Protein AF-A0A4R5F811-F1 (afdb_monomer)

Radius of gyration: 49.13 Å; Cα contacts (8 Å, |Δi|>4): 59; chains: 1; bounding box: 96×59×168 Å

Foldseek 3Di:
DDPPCPDVVNVLVVLVVLLVVLVVVLVVLVVVLVVLVVVLVVLVVVLVVLVVCVVPPVVPVVDDDDDDPVNVVVNVVSNVVSVVSNVVSVVSNVVSVVVNVVSVVVSVVSVLVSLVVVLVVLVVVLVVLVVVLVVLVVPVPPDPPVNVVVNVVSVVSSVVSVVVVVVSVVVNVVVVVVVVVVVVVVVVVVVVVVVVVVVVVVVVVVVVVVVVVVVVVVVVVVVVVVVVVVVVVVVVVVVVVVVVVVVVVVVVVVVVVVVVVVVVVVVVVVVVVD

pLDDT: mean 71.75, std 11.89, range [27.78, 91.44]

Nearest PDB structures (foldseek):
  4wpe-assembly1_A-2  TM=4.032E-01  e=1.626E+00  Saccharomyces cerevisiae S288C

Secondary structure (DSSP, 8-state):
-------HHHHHHHHHHHHHHHHHHHHHHHHHHHHHHHHHHHHHHHHHHHHHHHHH-HHHHTSSS---HHHHHHHHHHHHHHHHHHHHHHHHHHHHHHHHHHHHHHHHHHHHHHHHHHHHHHHHHHHHHHHHHHHHHHH-SS-HHHHHHHHHHHHHHHHHHHHHHHHHHHHHHHHHHHHHHHHHHHHHHHHHHHHHHHHHHHHHHHHHHHHHHHHHHHHHHHHHHHHHHHHHHHHHHHHHHHHHHHHHHHHHHHHHHHHHHHHHHHHHHHHH--

Mean predicted aligned error: 18.97 Å

Organism: NCBI:txid2541724

Solvent-accessible surface area (backbone atoms only — not comparable to full-atom values): 14844 Å² total; per-residue (Å²): 133,84,82,79,79,75,50,70,66,58,57,46,51,54,53,53,49,52,41,54,55,50,50,54,53,46,53,53,51,49,55,51,40,51,55,42,50,53,52,36,52,51,42,52,49,53,49,51,50,51,53,48,48,69,70,66,43,68,73,58,79,76,44,89,85,70,75,52,70,65,60,50,49,50,50,51,51,52,49,48,51,42,49,51,54,39,51,52,38,51,50,51,45,52,50,53,50,54,53,44,53,52,52,50,53,54,40,51,54,53,49,50,51,49,49,50,55,53,48,53,54,52,50,55,52,44,52,52,49,54,49,52,51,53,53,48,67,75,68,58,88,81,56,65,68,64,54,51,51,53,48,50,54,52,51,52,51,48,50,51,51,52,54,51,46,57,53,42,56,52,49,52,51,51,49,50,53,50,49,53,50,51,53,52,51,50,52,51,50,50,52,50,49,56,52,49,53,52,51,50,52,53,51,52,51,52,50,53,51,51,52,52,51,52,52,52,52,53,52,50,53,64,54,48,53,58,53,56,52,48,55,55,48,51,56,50,49,53,53,50,53,54,52,51,54,53,52,53,53,52,52,52,53,51,51,52,52,54,50,53,52,50,49,51,52,51,55,50,56,54,64,76,75,106

Sequence (274 aa):
MKEVYISESVTSIVNAKKIIDSISVINNKIEESKKTAENLIENINQSSNLLQKAKNDNSITRKVFKWSTETLFSFIIESNNATHSSVSSISKLIQNNNDNSKLLAEMIGKLAMLSGLSFEKNSETTAQLEEMAKNFEQNSSGNTEQARQIKRVILAHINKIKEEKNKADRIEFNFGIINDNLKELNKNLNAINIENDKKIALIQESLNAKLNVNNIENNKEIVLIPELLNSKSEEHFVKIQNKQRKLINYLGAFSLVTFLILISFISYYFNVNS

Structure (mmCIF, N/CA/C/O backbone):
data_AF-A0A4R5F811-F1
#
_entry.id   AF-A0A4R5F811-F1
#
loop_
_atom_site.group_PDB
_atom_site.id
_atom_site.type_symbol
_atom_site.label_atom_id
_atom_site.label_alt_id
_atom_site.label_comp_id
_atom_site.label_asym_id
_atom_site.label_entity_id
_atom_site.label_seq_id
_atom_site.pdbx_PDB_ins_code
_atom_site.Cartn_x
_atom_site.Cartn_y
_atom_site.Cartn_z
_atom_site.occupancy
_atom_site.B_iso_or_equiv
_atom_site.auth_seq_id
_atom_site.auth_comp_id
_atom_site.auth_asym_id
_atom_site.auth_atom_id
_atom_site.pdbx_PDB_model_num
ATOM 1 N N . MET A 1 1 ? -29.488 33.232 19.872 1.00 35.69 1 MET A N 1
ATOM 2 C CA . MET A 1 1 ? -29.276 31.987 19.101 1.00 35.69 1 MET A CA 1
ATOM 3 C C . MET A 1 1 ? -29.356 30.832 20.083 1.00 35.69 1 MET A C 1
ATOM 5 O O . MET A 1 1 ? -28.685 30.908 21.100 1.00 35.69 1 MET A O 1
ATOM 9 N N . LYS A 1 2 ? -30.232 29.842 19.862 1.00 30.27 2 LYS A N 1
ATOM 10 C CA . LYS A 1 2 ? -30.274 28.638 20.707 1.00 30.27 2 LYS A CA 1
ATOM 11 C C . LYS A 1 2 ? -29.073 27.771 20.334 1.00 30.27 2 LYS A C 1
ATOM 13 O O . LYS A 1 2 ? -28.973 27.373 19.177 1.00 30.27 2 LYS A O 1
ATOM 18 N N . GLU A 1 3 ? -28.175 27.526 21.283 1.00 27.78 3 GLU A N 1
ATOM 19 C CA . GLU A 1 3 ? -27.133 26.513 21.134 1.00 27.78 3 GLU A CA 1
ATOM 20 C C . GLU A 1 3 ? -27.813 25.167 20.896 1.00 27.78 3 GLU A C 1
ATOM 22 O O . GLU A 1 3 ? -28.587 24.675 21.719 1.00 27.78 3 GLU A O 1
ATOM 27 N N . VAL A 1 4 ? -27.592 24.607 19.710 1.00 32.50 4 VAL A N 1
ATOM 28 C CA . VAL A 1 4 ? -28.039 23.259 19.386 1.00 32.50 4 VAL A CA 1
ATOM 29 C C . VAL A 1 4 ? -27.127 22.319 20.164 1.00 32.50 4 VAL A C 1
ATOM 31 O O . VAL A 1 4 ? -26.002 22.056 19.747 1.00 32.50 4 VAL A O 1
ATOM 34 N N . TYR A 1 5 ? -27.602 21.844 21.315 1.00 34.25 5 TYR A N 1
ATOM 35 C CA . TYR A 1 5 ? -26.980 20.746 22.051 1.00 34.25 5 TYR A CA 1
ATOM 36 C C . TYR A 1 5 ? -27.098 19.486 21.186 1.00 34.25 5 TYR A C 1
ATOM 38 O O . TYR A 1 5 ? -28.122 18.802 21.178 1.00 34.25 5 TYR A O 1
ATOM 46 N N . ILE A 1 6 ? -26.074 19.213 20.378 1.00 37.62 6 ILE A N 1
ATOM 47 C CA . ILE A 1 6 ? -25.962 17.936 19.676 1.00 37.62 6 ILE A CA 1
ATOM 48 C C . ILE A 1 6 ? -25.610 16.915 20.753 1.00 37.62 6 ILE A C 1
ATOM 50 O O . ILE A 1 6 ? -24.501 16.936 21.281 1.00 37.62 6 ILE A O 1
ATOM 54 N N . SER A 1 7 ? -26.565 16.060 21.126 1.00 43.28 7 SER A N 1
ATOM 55 C CA . SER A 1 7 ? -26.317 15.040 22.142 1.00 43.28 7 SER A CA 1
ATOM 56 C C . SER A 1 7 ? -25.148 14.149 21.713 1.00 43.28 7 SER A C 1
ATOM 58 O O . SER A 1 7 ? -25.049 13.742 20.554 1.00 43.28 7 SER A O 1
ATOM 60 N N . GLU A 1 8 ? -24.274 13.796 22.652 1.00 51.56 8 GLU A N 1
ATOM 61 C CA . GLU A 1 8 ? -23.101 12.937 22.416 1.00 51.56 8 GLU A CA 1
ATOM 62 C C . GLU A 1 8 ? -23.456 11.590 21.764 1.00 51.56 8 GLU A C 1
ATOM 64 O O . GLU A 1 8 ? -22.646 10.999 21.044 1.00 51.56 8 GLU A O 1
ATOM 69 N N . SER A 1 9 ? -24.702 11.130 21.940 1.00 52.59 9 SER A N 1
ATOM 70 C CA . SER A 1 9 ? -25.245 9.958 21.249 1.00 52.59 9 SER A CA 1
ATOM 71 C C . SER A 1 9 ? -25.353 10.157 19.733 1.00 52.59 9 SER A C 1
ATOM 73 O O . SER A 1 9 ? -25.015 9.245 18.984 1.00 52.59 9 SER A O 1
ATOM 75 N N . VAL A 1 10 ? -25.761 11.338 19.257 1.00 57.78 10 VAL A N 1
ATOM 76 C CA . VAL A 1 10 ? -25.871 11.650 17.822 1.00 57.78 10 VAL A CA 1
ATOM 77 C C . VAL A 1 10 ? -24.481 11.722 17.194 1.00 57.78 10 VAL A C 1
ATOM 79 O O . VAL A 1 10 ? -24.260 11.138 16.134 1.00 57.78 10 VAL A O 1
ATOM 82 N N . THR A 1 11 ? -23.515 12.342 17.875 1.00 60.25 11 THR A N 1
ATOM 83 C CA . THR A 1 11 ? -22.112 12.386 17.429 1.00 60.25 11 THR A CA 1
ATOM 84 C C . THR A 1 11 ? -21.505 10.981 17.349 1.00 60.25 11 THR A C 1
ATOM 86 O O . THR A 1 11 ? -20.853 10.638 16.359 1.00 60.25 11 THR A O 1
ATOM 89 N N . SER A 1 12 ? -21.787 10.129 18.339 1.00 59.25 12 SER A N 1
ATOM 90 C CA . SER A 1 12 ? -21.347 8.729 18.359 1.00 59.25 12 SER A CA 1
ATOM 91 C C . SER A 1 12 ? -21.960 7.903 17.219 1.00 59.25 12 SER A C 1
ATOM 93 O O . SER A 1 12 ? -21.248 7.195 16.508 1.00 59.25 12 SER A O 1
ATOM 95 N N . ILE A 1 13 ? -23.264 8.049 16.964 1.00 66.44 13 ILE A N 1
ATOM 96 C CA . ILE A 1 13 ? -23.958 7.367 15.858 1.00 66.44 13 ILE A CA 1
ATOM 97 C C . ILE A 1 13 ? -23.391 7.799 14.497 1.00 66.44 13 ILE A C 1
ATOM 99 O O . ILE A 1 13 ? -23.149 6.958 13.628 1.00 66.44 13 ILE A O 1
ATOM 103 N N . VAL A 1 14 ? -23.124 9.096 14.308 1.00 68.75 14 VAL A N 1
ATOM 104 C CA . VAL A 1 14 ? -22.520 9.623 13.073 1.00 68.75 14 VAL A CA 1
ATOM 105 C C . VAL A 1 14 ? -21.111 9.062 12.860 1.00 68.75 14 VAL A C 1
ATOM 107 O O . VAL A 1 14 ? -20.760 8.693 11.737 1.00 68.75 14 VAL A O 1
ATOM 110 N N . ASN A 1 15 ? -20.305 8.954 13.917 1.00 69.31 15 ASN A N 1
ATOM 111 C CA . ASN A 1 15 ? -18.961 8.381 13.832 1.00 69.31 15 ASN A CA 1
ATOM 112 C C . ASN A 1 15 ? -18.984 6.873 13.538 1.00 69.31 15 ASN A C 1
ATOM 114 O O . ASN A 1 15 ? -18.207 6.418 12.698 1.00 69.31 15 ASN A O 1
ATOM 118 N N . ALA A 1 16 ? -19.906 6.119 14.141 1.00 67.00 16 ALA A N 1
ATOM 119 C CA . ALA A 1 16 ? -20.099 4.698 13.849 1.00 67.00 16 ALA A CA 1
ATOM 120 C C . ALA A 1 16 ? -20.529 4.466 12.390 1.00 67.00 16 ALA A C 1
ATOM 122 O O . ALA A 1 16 ? -19.962 3.613 11.707 1.00 67.00 16 ALA A O 1
ATOM 123 N N . LYS A 1 17 ? -21.458 5.281 11.869 1.00 74.00 17 LYS A N 1
ATOM 124 C CA . LYS A 1 17 ? -21.857 5.228 10.455 1.00 74.00 17 LYS A CA 1
ATOM 125 C C . LYS A 1 17 ? -20.672 5.476 9.519 1.00 74.00 17 LYS A C 1
ATOM 127 O O . LYS A 1 17 ? -20.463 4.704 8.592 1.00 74.00 17 LYS A O 1
ATOM 132 N N . LYS A 1 18 ? -19.843 6.486 9.805 1.00 74.88 18 LYS A N 1
ATOM 133 C CA . LYS A 1 18 ? -18.629 6.764 9.016 1.00 74.88 18 LYS A CA 1
ATOM 134 C C . LYS A 1 18 ? -17.656 5.581 8.995 1.00 74.88 18 LYS A C 1
ATOM 136 O O . LYS A 1 18 ? -17.008 5.371 7.979 1.00 74.88 18 LYS A O 1
ATOM 141 N N . ILE A 1 19 ? -17.530 4.832 10.093 1.00 71.94 19 ILE A N 1
ATOM 142 C CA . ILE A 1 19 ? -16.701 3.616 10.136 1.00 71.94 19 ILE A CA 1
ATOM 143 C C . ILE A 1 19 ? -17.286 2.543 9.212 1.00 71.94 19 ILE A C 1
ATOM 145 O O . ILE A 1 19 ? -16.549 1.959 8.423 1.00 71.94 19 ILE A O 1
ATOM 149 N N . ILE A 1 20 ? -18.601 2.313 9.267 1.00 75.69 20 ILE A N 1
ATOM 150 C CA . ILE A 1 20 ? -19.293 1.345 8.399 1.00 75.69 20 ILE A CA 1
ATOM 151 C C . ILE A 1 20 ? -19.121 1.716 6.919 1.00 75.69 20 ILE A C 1
ATOM 153 O O . ILE A 1 20 ? -18.791 0.857 6.100 1.00 75.69 20 ILE A O 1
ATOM 157 N N . ASP A 1 21 ? -19.274 2.996 6.582 1.00 79.94 21 ASP A N 1
ATOM 158 C CA . ASP A 1 21 ? -19.080 3.488 5.218 1.00 79.94 21 ASP A CA 1
ATOM 159 C C . ASP A 1 21 ? -17.630 3.253 4.747 1.00 79.94 21 ASP A C 1
ATOM 161 O O . ASP A 1 21 ? -17.405 2.772 3.634 1.00 79.94 21 ASP A O 1
ATOM 165 N N . SER A 1 22 ? -16.634 3.504 5.607 1.00 77.50 22 SER A N 1
ATOM 166 C CA . SER A 1 22 ? -15.223 3.212 5.313 1.00 77.50 22 SER A CA 1
ATOM 167 C C . SER A 1 22 ? -14.946 1.714 5.107 1.00 77.50 22 SER A C 1
ATOM 169 O O . SER A 1 22 ? -14.170 1.373 4.215 1.00 77.50 22 SER A O 1
ATOM 171 N N . ILE A 1 23 ? -15.605 0.814 5.853 1.00 77.00 23 ILE A N 1
ATOM 172 C CA . ILE A 1 23 ? -15.508 -0.645 5.634 1.00 77.00 23 ILE A CA 1
ATOM 173 C C . ILE A 1 23 ? -16.003 -1.014 4.232 1.00 77.00 23 ILE A C 1
ATOM 175 O O . ILE A 1 23 ? -15.351 -1.786 3.530 1.00 77.00 23 ILE A O 1
ATOM 179 N N . SER A 1 24 ? -17.128 -0.438 3.802 1.00 83.56 24 SER A N 1
ATOM 180 C CA . SER A 1 24 ? -17.682 -0.676 2.463 1.00 83.56 24 SER A CA 1
ATOM 181 C C . SER A 1 24 ? -16.700 -0.266 1.356 1.00 83.56 24 SER A C 1
ATOM 183 O O . SER A 1 24 ? -16.458 -1.024 0.416 1.00 83.56 24 SER A O 1
ATOM 185 N N . VAL A 1 25 ? -16.050 0.896 1.507 1.00 87.88 25 VAL A N 1
ATOM 186 C CA . VAL A 1 25 ? -15.015 1.368 0.570 1.00 87.88 25 VAL A CA 1
ATOM 187 C C . VAL A 1 25 ? -13.825 0.406 0.510 1.00 87.88 25 VAL A C 1
ATOM 189 O O . VAL A 1 25 ? -13.374 0.071 -0.587 1.00 87.88 25 VAL A O 1
ATOM 192 N N . ILE A 1 26 ? -13.329 -0.063 1.661 1.00 79.62 26 ILE A N 1
ATOM 193 C CA . ILE A 1 26 ? -12.212 -1.019 1.723 1.00 79.62 26 ILE A CA 1
ATOM 194 C C . ILE A 1 26 ? -12.580 -2.329 1.019 1.00 79.62 26 ILE A C 1
ATOM 196 O O . ILE A 1 26 ? -11.799 -2.820 0.206 1.00 79.62 26 ILE A O 1
ATOM 200 N N . ASN A 1 27 ? -13.775 -2.869 1.271 1.00 79.38 27 ASN A N 1
ATOM 201 C CA . ASN A 1 27 ? -14.230 -4.111 0.644 1.00 79.38 27 ASN A CA 1
ATOM 202 C C . ASN A 1 27 ? -14.289 -3.993 -0.884 1.00 79.38 27 ASN A C 1
ATOM 204 O O . ASN A 1 27 ? -13.783 -4.865 -1.589 1.00 79.38 27 ASN A O 1
ATOM 208 N N . ASN A 1 28 ? -14.819 -2.883 -1.402 1.00 87.12 28 ASN A N 1
ATOM 209 C CA . ASN A 1 28 ? -14.840 -2.635 -2.844 1.00 87.12 28 ASN A CA 1
ATOM 210 C C . ASN A 1 28 ? -13.420 -2.576 -3.433 1.00 87.12 28 ASN A C 1
ATOM 212 O O . ASN A 1 28 ? -13.155 -3.179 -4.474 1.00 87.12 28 ASN A O 1
ATOM 216 N N . LYS A 1 29 ? -12.480 -1.912 -2.746 1.00 83.00 29 LYS A N 1
ATOM 217 C CA . LYS A 1 29 ? -11.069 -1.856 -3.167 1.00 83.00 29 LYS A CA 1
ATOM 218 C C . LYS A 1 29 ? -10.378 -3.220 -3.118 1.00 83.00 29 LYS A C 1
ATOM 220 O O . LYS A 1 29 ? -9.509 -3.483 -3.950 1.00 83.00 29 LYS A O 1
ATOM 225 N N . ILE A 1 30 ? -10.734 -4.088 -2.170 1.00 80.56 30 ILE A N 1
ATOM 226 C CA . ILE A 1 30 ? -10.220 -5.464 -2.101 1.00 80.56 30 ILE A CA 1
ATOM 227 C C . ILE A 1 30 ? -10.681 -6.255 -3.328 1.00 80.56 30 ILE A C 1
ATOM 229 O O . ILE A 1 30 ? -9.851 -6.885 -3.980 1.00 80.56 30 ILE A O 1
ATOM 233 N N . GLU A 1 31 ? -11.958 -6.161 -3.698 1.00 85.62 31 GLU A N 1
ATOM 234 C CA . GLU A 1 31 ? -12.486 -6.834 -4.891 1.00 85.62 31 GLU A CA 1
ATOM 235 C C . GLU A 1 31 ? -11.844 -6.318 -6.189 1.00 85.62 31 GLU A C 1
ATOM 237 O O . GLU A 1 31 ? -11.453 -7.106 -7.054 1.00 85.62 31 GLU A O 1
ATOM 242 N N . GLU A 1 32 ? -11.645 -5.004 -6.329 1.00 87.50 32 GLU A N 1
ATOM 243 C CA . GLU A 1 32 ? -10.883 -4.451 -7.459 1.00 87.50 32 GLU A CA 1
ATOM 244 C C . GLU A 1 32 ? -9.424 -4.924 -7.479 1.00 87.50 32 GLU A C 1
ATOM 246 O O . GLU A 1 32 ? -8.872 -5.222 -8.544 1.00 87.50 32 GLU A O 1
ATOM 251 N N . SER A 1 33 ? -8.786 -5.001 -6.311 1.00 83.62 33 SER A N 1
ATOM 252 C CA . SER A 1 33 ? -7.403 -5.472 -6.191 1.00 83.62 33 SER A CA 1
ATOM 253 C C . SER A 1 33 ? -7.296 -6.947 -6.559 1.00 83.62 33 SER A C 1
ATOM 255 O O . SER A 1 33 ? -6.363 -7.330 -7.257 1.00 83.62 33 SER A O 1
ATOM 257 N N . LYS A 1 34 ? -8.283 -7.767 -6.190 1.00 87.12 34 LYS A N 1
ATOM 258 C CA . LYS A 1 34 ? -8.355 -9.173 -6.590 1.00 87.12 34 LYS A CA 1
ATOM 259 C C . LYS A 1 34 ? -8.403 -9.321 -8.112 1.00 87.12 34 LYS A C 1
ATOM 261 O O . LYS A 1 34 ? -7.557 -10.010 -8.671 1.00 87.12 34 LYS A O 1
ATOM 266 N N . LYS A 1 35 ? -9.297 -8.587 -8.785 1.00 90.00 35 LYS A N 1
ATOM 267 C CA . LYS A 1 35 ? -9.365 -8.562 -10.261 1.00 90.00 35 LYS A CA 1
ATOM 268 C C . LYS A 1 35 ? -8.051 -8.100 -10.891 1.00 90.00 35 LYS A C 1
ATOM 270 O O . LYS A 1 35 ? -7.585 -8.664 -11.873 1.00 90.00 35 LYS A O 1
ATOM 275 N N . THR A 1 36 ? -7.428 -7.074 -10.313 1.00 84.06 36 THR A N 1
ATOM 276 C CA . THR A 1 36 ? -6.136 -6.560 -10.794 1.00 84.06 36 THR A CA 1
ATOM 277 C C . THR A 1 36 ? -5.025 -7.604 -10.642 1.00 84.06 36 THR A C 1
ATOM 279 O O . THR A 1 36 ? -4.194 -7.748 -11.535 1.00 84.06 36 THR A O 1
ATOM 282 N N . ALA A 1 37 ? -5.017 -8.360 -9.543 1.00 81.31 37 ALA A N 1
ATOM 283 C CA . ALA A 1 37 ? -4.064 -9.440 -9.311 1.00 81.31 37 ALA A CA 1
ATOM 284 C C . ALA A 1 37 ? -4.287 -10.631 -10.259 1.00 81.31 37 ALA A C 1
ATOM 286 O O . ALA A 1 37 ? -3.316 -11.178 -10.777 1.00 81.31 37 ALA A O 1
ATOM 287 N N . GLU A 1 38 ? -5.540 -11.000 -10.533 1.00 85.31 38 GLU A N 1
ATOM 288 C CA . GLU A 1 38 ? -5.887 -12.026 -11.527 1.00 85.31 38 GLU A CA 1
ATOM 289 C C . GLU A 1 38 ? -5.359 -11.641 -12.920 1.00 85.31 38 GLU A C 1
ATOM 291 O O . GLU A 1 38 ? -4.633 -12.421 -13.539 1.00 85.31 38 GLU A O 1
ATOM 296 N N . ASN A 1 39 ? -5.601 -10.399 -13.353 1.00 82.44 39 ASN A N 1
ATOM 297 C CA . ASN A 1 39 ? -5.080 -9.876 -14.621 1.00 82.44 39 ASN A CA 1
ATOM 298 C C . ASN A 1 39 ? -3.542 -9.846 -14.657 1.00 82.44 39 ASN A C 1
ATOM 300 O O . ASN A 1 39 ? -2.930 -10.133 -15.685 1.00 82.44 39 ASN A O 1
ATOM 304 N N . LEU A 1 40 ? -2.890 -9.500 -13.541 1.00 82.19 40 LEU A N 1
ATOM 305 C CA . LEU A 1 40 ? -1.430 -9.527 -13.431 1.00 82.19 40 LEU A CA 1
ATOM 306 C C . LEU A 1 40 ? -0.885 -10.948 -13.630 1.00 82.19 40 LEU A C 1
ATOM 308 O O . LEU A 1 40 ? 0.068 -11.135 -14.383 1.00 82.19 40 LEU A O 1
ATOM 312 N N . ILE A 1 41 ? -1.492 -11.943 -12.979 1.00 82.88 41 ILE A N 1
ATOM 313 C CA . ILE A 1 41 ? -1.101 -13.351 -13.119 1.00 82.88 41 ILE A CA 1
ATOM 314 C C . ILE A 1 41 ? -1.290 -13.815 -14.565 1.00 82.88 41 ILE A C 1
ATOM 316 O O . ILE A 1 41 ? -0.409 -14.477 -15.110 1.00 82.88 41 ILE A O 1
ATOM 320 N N . GLU A 1 42 ? -2.399 -13.443 -15.206 1.00 83.06 42 GLU A N 1
ATOM 321 C CA . GLU A 1 42 ? -2.638 -13.760 -16.614 1.00 83.06 42 GLU A CA 1
ATOM 322 C C . GLU A 1 42 ? -1.555 -13.162 -17.522 1.00 83.06 42 GLU A C 1
ATOM 324 O O . GLU A 1 42 ? -0.952 -13.889 -18.312 1.00 83.06 42 GLU A O 1
ATOM 329 N N . ASN A 1 43 ? -1.228 -11.878 -17.351 1.00 76.38 43 ASN A N 1
ATOM 330 C CA . ASN A 1 43 ? -0.184 -11.200 -18.126 1.00 76.38 43 ASN A CA 1
ATOM 331 C C . ASN A 1 43 ? 1.205 -11.832 -17.919 1.00 76.38 43 ASN A C 1
ATOM 333 O O . ASN A 1 43 ? 1.956 -12.025 -18.879 1.00 76.38 43 ASN A O 1
AT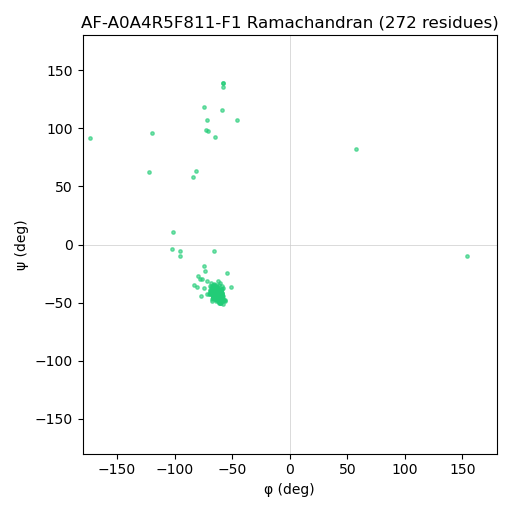OM 337 N N . ILE A 1 44 ? 1.545 -12.199 -16.678 1.00 77.94 44 ILE A N 1
ATOM 338 C CA . ILE A 1 44 ? 2.795 -12.907 -16.360 1.00 77.94 44 ILE A CA 1
ATOM 339 C C . ILE A 1 44 ? 2.817 -14.278 -17.043 1.00 77.94 44 ILE A C 1
ATOM 341 O O . ILE A 1 44 ? 3.825 -14.649 -17.648 1.00 77.94 44 ILE A O 1
ATOM 345 N N . ASN A 1 45 ? 1.711 -15.021 -16.993 1.00 78.75 45 ASN A N 1
ATOM 346 C CA . ASN A 1 45 ? 1.602 -16.333 -17.624 1.00 78.75 45 ASN A CA 1
ATOM 347 C C . ASN A 1 45 ? 1.699 -16.244 -19.149 1.00 78.75 45 ASN A C 1
ATOM 349 O O . ASN A 1 45 ? 2.386 -17.059 -19.760 1.00 78.75 45 ASN A O 1
ATOM 353 N N . GLN A 1 46 ? 1.067 -15.247 -19.772 1.00 77.25 46 GLN A N 1
ATOM 354 C CA . GLN A 1 46 ? 1.194 -14.996 -21.208 1.00 77.25 46 GLN A CA 1
ATOM 355 C C . GLN A 1 46 ? 2.655 -14.720 -21.590 1.00 77.25 46 GLN A C 1
ATOM 357 O O . GLN A 1 46 ? 3.183 -15.380 -22.485 1.00 77.25 46 GLN A O 1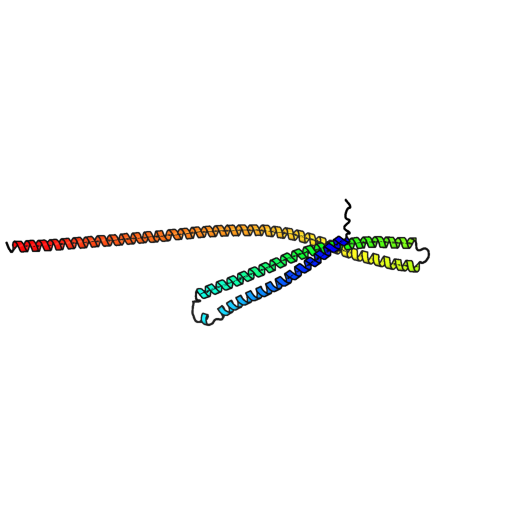
ATOM 362 N N . SER A 1 47 ? 3.339 -13.836 -20.858 1.00 71.44 47 SER A N 1
ATOM 363 C CA . SER A 1 47 ? 4.760 -13.536 -21.080 1.00 71.44 47 SER A CA 1
ATOM 364 C C . SER A 1 47 ? 5.657 -14.772 -20.889 1.00 71.44 47 SER A C 1
ATOM 366 O O . SER A 1 47 ? 6.497 -15.087 -21.734 1.00 71.44 47 SER A O 1
ATOM 368 N N . SER A 1 48 ? 5.418 -15.553 -19.831 1.00 75.94 48 SER A N 1
ATOM 369 C CA . SER A 1 48 ? 6.116 -16.817 -19.561 1.00 75.94 48 SER A CA 1
ATOM 370 C C . SER A 1 48 ? 5.906 -17.851 -20.675 1.00 75.94 48 SER A C 1
ATOM 372 O O . SER A 1 48 ? 6.856 -18.498 -21.121 1.00 75.94 48 SER A O 1
ATOM 374 N N . ASN A 1 49 ? 4.680 -17.968 -21.191 1.00 77.56 49 ASN A N 1
ATOM 375 C CA . ASN A 1 49 ? 4.351 -18.867 -22.294 1.00 77.56 49 ASN A CA 1
ATOM 376 C C . ASN A 1 49 ? 5.025 -18.438 -23.604 1.00 77.56 49 ASN A C 1
ATOM 378 O O . ASN A 1 49 ? 5.496 -19.298 -24.350 1.00 77.56 49 ASN A O 1
ATOM 382 N N . LEU A 1 50 ? 5.106 -17.133 -23.886 1.00 69.94 50 LEU A N 1
ATOM 383 C CA . LEU A 1 50 ? 5.852 -16.607 -25.035 1.00 69.94 50 LEU A CA 1
ATOM 384 C C . LEU A 1 50 ? 7.349 -16.931 -24.917 1.00 69.94 50 LEU A C 1
ATOM 386 O O . LEU A 1 50 ? 7.941 -17.437 -25.870 1.00 69.94 50 LEU A O 1
ATOM 390 N N . LEU A 1 51 ? 7.941 -16.741 -23.733 1.00 67.62 51 LEU A N 1
ATOM 391 C CA . LEU A 1 51 ? 9.330 -17.120 -23.443 1.00 67.62 51 LEU A CA 1
ATOM 392 C C . LEU A 1 51 ? 9.571 -18.629 -23.598 1.00 67.62 51 LEU A C 1
ATOM 394 O O . LEU A 1 51 ? 10.576 -19.041 -24.179 1.00 67.62 51 LEU A O 1
ATOM 398 N N . GLN A 1 52 ? 8.654 -19.471 -23.114 1.00 72.12 52 G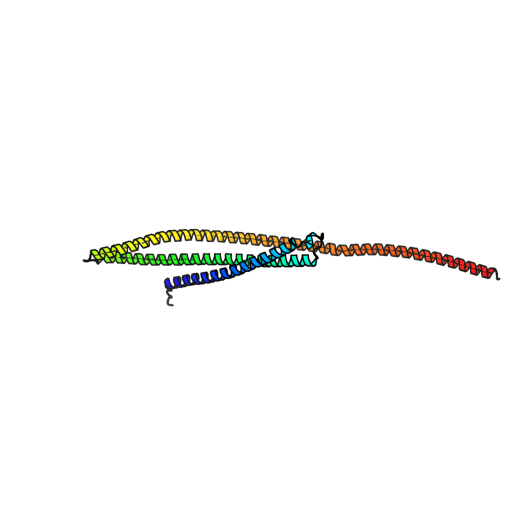LN A N 1
ATOM 399 C CA . GLN A 1 52 ? 8.757 -20.923 -23.279 1.00 72.12 52 GLN A CA 1
ATOM 400 C C . GLN A 1 52 ? 8.635 -21.351 -24.740 1.00 72.12 52 GLN A C 1
ATOM 402 O O . GLN A 1 52 ? 9.405 -22.204 -25.176 1.00 72.12 52 GLN A O 1
ATOM 407 N N . LYS A 1 53 ? 7.709 -20.763 -25.508 1.00 70.88 53 LYS A N 1
ATOM 408 C CA . LYS A 1 53 ? 7.585 -21.028 -26.948 1.00 70.88 53 LYS A CA 1
ATOM 409 C C . LYS A 1 53 ? 8.869 -20.653 -27.683 1.00 70.88 53 LYS A C 1
ATOM 411 O O . LYS A 1 53 ? 9.401 -21.483 -28.409 1.00 70.88 53 LYS A O 1
ATOM 416 N N . ALA A 1 54 ? 9.414 -19.467 -27.415 1.00 64.31 54 ALA A N 1
ATOM 417 C CA . ALA A 1 54 ? 10.695 -19.023 -27.960 1.00 64.31 54 ALA A CA 1
ATOM 418 C C . ALA A 1 54 ? 11.864 -19.961 -27.603 1.00 64.31 54 ALA A C 1
ATOM 420 O O . ALA A 1 54 ? 12.748 -20.194 -28.423 1.00 64.31 54 ALA A O 1
ATOM 421 N N . LYS A 1 55 ? 11.871 -20.513 -26.384 1.00 63.34 55 LYS A N 1
ATOM 422 C CA . LYS A 1 55 ? 12.904 -21.445 -25.910 1.00 63.34 55 LYS A CA 1
ATOM 423 C C . LYS A 1 55 ? 12.778 -22.850 -26.513 1.00 63.34 55 LYS A C 1
ATOM 425 O O . LYS A 1 55 ? 13.796 -23.490 -26.762 1.00 63.34 55 LYS A O 1
ATOM 430 N N . ASN A 1 56 ? 11.552 -23.339 -26.702 1.00 64.62 56 ASN A N 1
ATOM 431 C CA . ASN A 1 56 ? 11.259 -24.729 -27.076 1.00 64.62 56 ASN A CA 1
ATOM 432 C C . ASN A 1 56 ? 11.066 -24.940 -28.585 1.00 64.62 56 ASN A C 1
ATOM 434 O O . ASN A 1 56 ? 10.894 -26.079 -29.026 1.00 64.62 56 ASN A O 1
ATOM 438 N N . ASP A 1 57 ? 11.072 -23.875 -29.385 1.00 63.31 57 ASP A N 1
ATOM 439 C CA . ASP A 1 57 ? 10.965 -23.990 -30.833 1.00 63.31 57 ASP A CA 1
ATOM 440 C C . ASP A 1 57 ? 12.256 -24.587 -31.432 1.00 63.31 57 ASP A C 1
ATOM 442 O O . ASP A 1 57 ? 13.262 -23.919 -31.674 1.00 63.31 57 ASP A O 1
ATOM 446 N N . ASN A 1 58 ? 12.222 -25.900 -31.679 1.00 53.41 58 ASN A N 1
ATOM 447 C CA . ASN A 1 58 ? 13.318 -26.680 -32.263 1.00 53.41 58 ASN A CA 1
ATOM 448 C C . ASN A 1 58 ? 13.648 -26.309 -33.725 1.00 53.41 58 ASN A C 1
ATOM 450 O O . ASN A 1 58 ? 14.621 -26.825 -34.285 1.00 53.41 58 ASN A O 1
ATOM 454 N N . SER A 1 59 ? 12.876 -25.423 -34.364 1.00 54.16 59 SER A N 1
ATOM 455 C CA . SER A 1 59 ? 13.260 -24.829 -35.650 1.00 54.16 59 SER A CA 1
ATOM 456 C C . SER A 1 59 ? 14.387 -23.791 -35.501 1.00 54.16 59 SER A C 1
ATOM 458 O O . SER A 1 59 ? 15.162 -23.582 -36.438 1.00 54.16 59 SER A O 1
ATOM 460 N N . ILE A 1 60 ? 14.537 -23.217 -34.300 1.00 50.75 60 ILE A N 1
ATOM 461 C CA . ILE A 1 60 ? 15.522 -22.186 -33.943 1.00 50.75 60 ILE A CA 1
ATOM 462 C C . ILE A 1 60 ? 16.879 -22.815 -33.597 1.00 50.75 60 ILE A C 1
ATOM 464 O O . ILE A 1 60 ? 17.924 -22.275 -33.951 1.00 50.75 60 ILE A O 1
ATOM 468 N N . THR A 1 61 ? 16.893 -23.999 -32.980 1.00 47.75 61 THR A N 1
ATOM 469 C CA . THR A 1 61 ? 18.134 -24.712 -32.620 1.00 47.75 61 THR A CA 1
ATOM 470 C C . THR A 1 61 ? 18.841 -25.362 -33.815 1.00 47.75 61 THR A C 1
ATOM 472 O O . THR A 1 61 ? 20.038 -25.630 -33.733 1.00 47.75 61 THR A O 1
ATOM 475 N N . ARG A 1 62 ? 18.156 -25.576 -34.952 1.00 47.81 62 ARG A N 1
ATOM 476 C CA . ARG A 1 62 ? 18.758 -26.144 -36.181 1.00 47.81 62 ARG A CA 1
ATOM 477 C C . ARG A 1 62 ? 19.226 -25.114 -37.214 1.00 47.81 62 ARG A C 1
ATOM 479 O O . ARG A 1 62 ? 19.921 -25.490 -38.154 1.00 47.81 62 ARG A O 1
ATOM 486 N N . LYS A 1 63 ? 18.897 -23.828 -37.055 1.00 47.94 63 LYS A N 1
ATOM 487 C CA . LYS A 1 63 ? 19.401 -22.738 -37.905 1.00 47.94 63 LYS A CA 1
ATOM 488 C C . LYS A 1 63 ? 20.175 -21.747 -37.049 1.00 47.94 63 LYS A C 1
ATOM 490 O O . LYS A 1 63 ? 19.612 -20.850 -36.436 1.00 47.94 63 LYS A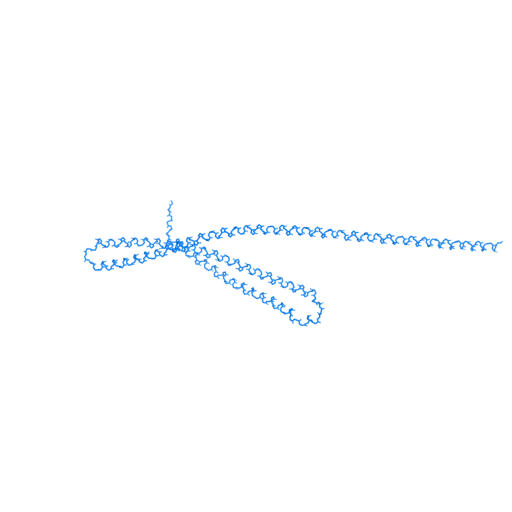 O 1
ATOM 495 N N . VAL A 1 64 ? 21.489 -21.934 -37.037 1.00 48.31 64 VAL A N 1
ATOM 496 C CA . VAL A 1 64 ? 22.483 -21.014 -36.477 1.00 48.31 64 VAL A CA 1
ATOM 497 C C . VAL A 1 64 ? 22.155 -19.577 -36.930 1.00 48.31 64 VAL A C 1
ATOM 499 O O . VAL A 1 64 ? 22.328 -19.238 -38.095 1.00 48.31 64 VAL A O 1
ATOM 502 N N . PHE A 1 65 ? 21.646 -18.755 -36.006 1.00 50.50 65 PHE A N 1
ATOM 503 C CA . PHE A 1 65 ? 21.503 -17.293 -36.099 1.00 50.50 65 PHE A CA 1
ATOM 504 C C . PHE A 1 65 ? 20.683 -16.707 -37.261 1.00 50.50 65 PHE A C 1
ATOM 506 O O . PHE A 1 65 ? 21.253 -16.155 -38.199 1.00 50.50 65 PHE A O 1
ATOM 513 N N . LYS A 1 66 ? 19.351 -16.668 -37.133 1.00 55.59 66 LYS A N 1
ATOM 514 C CA . LYS A 1 66 ? 18.536 -15.509 -37.563 1.00 55.59 66 LYS A CA 1
ATOM 515 C C . LYS A 1 66 ? 17.084 -15.712 -37.143 1.00 55.59 66 LYS A C 1
ATOM 517 O O . LYS A 1 66 ? 16.280 -16.262 -37.890 1.00 55.59 66 LYS A O 1
ATOM 522 N N . TRP A 1 67 ? 16.733 -15.224 -35.956 1.00 59.06 67 TRP A N 1
ATOM 523 C CA . TRP A 1 67 ? 15.376 -14.702 -35.809 1.00 59.06 67 TRP A CA 1
ATOM 524 C C . TRP A 1 67 ? 15.239 -13.602 -36.858 1.00 59.06 67 TRP A C 1
ATOM 526 O O . TRP A 1 67 ? 16.177 -12.817 -37.041 1.00 59.06 67 TRP A O 1
ATOM 536 N N . SER A 1 68 ? 14.126 -13.567 -37.589 1.00 64.38 68 SER A N 1
ATOM 537 C CA . SER A 1 68 ? 13.887 -12.409 -38.441 1.00 64.38 68 SER A CA 1
ATOM 538 C C . SER A 1 68 ? 13.879 -11.173 -37.536 1.00 64.38 68 SER A C 1
ATOM 540 O O . SER A 1 68 ? 13.375 -11.230 -36.410 1.00 64.38 68 SER A O 1
ATOM 542 N N . THR A 1 69 ? 14.489 -10.079 -37.986 1.00 62.38 69 THR A N 1
ATOM 543 C CA . THR A 1 69 ? 14.539 -8.824 -37.225 1.00 62.38 69 THR A CA 1
ATOM 544 C C . THR A 1 69 ? 13.137 -8.422 -36.757 1.00 62.38 69 THR A C 1
ATOM 546 O O . THR A 1 69 ? 12.967 -8.000 -35.621 1.00 62.38 69 THR A O 1
ATOM 549 N N . GLU A 1 70 ? 12.126 -8.676 -37.586 1.00 66.69 70 GLU A N 1
ATOM 550 C CA . GLU A 1 70 ? 10.709 -8.448 -37.308 1.00 66.69 70 GLU A CA 1
ATOM 551 C C . GLU A 1 70 ? 10.161 -9.320 -36.166 1.00 66.69 70 GLU A C 1
ATOM 553 O O . GLU A 1 70 ? 9.522 -8.794 -35.261 1.00 66.69 70 GLU A O 1
ATOM 558 N N . THR A 1 71 ? 10.490 -10.617 -36.126 1.00 65.75 71 THR A N 1
ATOM 559 C CA . THR A 1 71 ? 10.117 -11.524 -35.019 1.00 65.75 71 THR A CA 1
ATOM 560 C C . THR A 1 71 ? 10.790 -11.131 -33.701 1.00 65.75 71 THR A C 1
ATOM 562 O O . THR A 1 71 ? 10.203 -11.255 -32.628 1.00 65.75 71 THR A O 1
ATOM 565 N N . LEU A 1 72 ? 12.038 -10.661 -33.763 1.00 68.00 72 LEU A N 1
ATOM 566 C CA . LEU A 1 72 ? 12.757 -10.207 -32.575 1.00 68.00 72 LEU A CA 1
ATOM 567 C C . LEU A 1 72 ? 12.161 -8.892 -32.049 1.00 68.00 72 LEU A C 1
ATOM 569 O O . LEU A 1 72 ? 11.948 -8.750 -30.848 1.00 68.00 72 LEU A O 1
ATOM 573 N N . PHE A 1 73 ? 11.831 -7.957 -32.946 1.00 68.94 73 PHE A N 1
ATOM 574 C CA . PHE A 1 73 ? 11.158 -6.709 -32.587 1.00 68.94 73 PHE A CA 1
ATOM 575 C C . PHE A 1 73 ? 9.751 -6.942 -32.035 1.00 68.94 73 PHE A C 1
ATOM 577 O O . PHE A 1 73 ? 9.418 -6.346 -31.014 1.00 68.94 73 PHE A O 1
ATOM 584 N N . SER A 1 74 ? 8.946 -7.820 -32.641 1.00 71.94 74 SER A N 1
ATOM 585 C CA . SER A 1 74 ? 7.605 -8.135 -32.134 1.00 71.94 74 SER A CA 1
ATOM 586 C C . SER A 1 74 ? 7.674 -8.740 -30.733 1.00 71.94 74 SER A C 1
ATOM 588 O O . SER A 1 74 ? 6.943 -8.309 -29.848 1.00 71.94 74 SER A O 1
ATOM 590 N N . PHE A 1 75 ? 8.623 -9.651 -30.493 1.00 71.25 75 PHE A N 1
ATOM 591 C CA . PHE A 1 75 ? 8.847 -10.240 -29.175 1.00 71.25 75 PHE A CA 1
ATOM 592 C C . PHE A 1 75 ? 9.272 -9.199 -28.128 1.00 71.25 75 PHE A C 1
ATOM 594 O O . PHE A 1 75 ? 8.749 -9.190 -27.014 1.00 71.25 75 PHE A O 1
ATOM 601 N N . ILE A 1 76 ? 10.191 -8.291 -28.477 1.00 69.31 76 ILE A N 1
ATOM 602 C CA . ILE A 1 76 ? 10.610 -7.200 -27.584 1.00 69.31 76 ILE A CA 1
ATOM 603 C C . ILE A 1 76 ? 9.428 -6.274 -27.268 1.00 69.31 76 ILE A C 1
ATOM 605 O O . ILE A 1 76 ? 9.247 -5.897 -26.111 1.00 69.31 76 ILE A O 1
ATOM 609 N N . ILE A 1 77 ? 8.609 -5.924 -28.265 1.00 74.81 77 ILE A N 1
ATOM 610 C CA . ILE A 1 77 ? 7.425 -5.073 -28.087 1.00 74.81 77 ILE A CA 1
ATOM 611 C C . ILE A 1 77 ? 6.393 -5.761 -27.186 1.00 74.81 77 ILE A C 1
ATOM 613 O O . ILE A 1 77 ? 5.930 -5.153 -26.222 1.00 74.81 77 ILE A O 1
ATOM 617 N N . GLU A 1 78 ? 6.061 -7.026 -27.446 1.00 71.44 78 GLU A N 1
ATOM 618 C CA . GLU A 1 78 ? 5.113 -7.801 -26.636 1.00 71.44 78 GLU A CA 1
ATOM 619 C C . GLU A 1 78 ? 5.602 -7.970 -25.194 1.00 71.44 78 GLU A C 1
ATOM 621 O O . GLU A 1 78 ? 4.851 -7.718 -24.249 1.00 71.44 78 GLU A O 1
ATOM 626 N N . SER A 1 79 ? 6.882 -8.303 -25.008 1.00 69.94 79 SER A N 1
ATOM 627 C CA . SER A 1 79 ? 7.501 -8.412 -23.685 1.00 69.94 79 SER A CA 1
ATOM 628 C C . SER A 1 79 ? 7.493 -7.074 -22.939 1.00 69.94 79 SER A C 1
ATOM 630 O O . SER A 1 79 ? 7.185 -7.031 -21.744 1.00 69.94 79 SER A O 1
ATOM 632 N N . ASN A 1 80 ? 7.799 -5.965 -23.620 1.00 73.19 80 ASN A N 1
ATOM 633 C CA . ASN A 1 80 ? 7.765 -4.630 -23.021 1.00 73.19 80 ASN A CA 1
ATOM 634 C C . ASN A 1 80 ? 6.340 -4.211 -22.642 1.00 73.19 80 ASN A C 1
ATOM 636 O O . ASN A 1 80 ? 6.138 -3.688 -21.548 1.00 73.19 80 ASN A O 1
ATOM 640 N N . ASN A 1 81 ? 5.345 -4.492 -23.485 1.00 75.44 81 ASN A N 1
ATOM 641 C CA . ASN A 1 81 ? 3.939 -4.198 -23.198 1.00 75.44 81 ASN A CA 1
ATOM 642 C C . ASN A 1 81 ? 3.411 -5.022 -22.015 1.00 75.44 81 ASN A C 1
ATOM 644 O O . ASN A 1 81 ? 2.734 -4.479 -21.136 1.00 75.44 81 ASN A O 1
ATOM 648 N N . ALA A 1 82 ? 3.762 -6.309 -21.945 1.00 73.06 82 ALA A N 1
ATOM 649 C CA . ALA A 1 82 ? 3.417 -7.172 -20.818 1.00 73.06 82 ALA A CA 1
ATOM 650 C C . ALA A 1 82 ? 4.088 -6.695 -19.519 1.00 73.06 82 ALA A C 1
ATOM 652 O O . ALA A 1 82 ? 3.449 -6.639 -18.464 1.00 73.06 82 ALA A O 1
ATOM 653 N N . THR A 1 83 ? 5.356 -6.280 -19.596 1.00 72.88 83 THR A N 1
ATOM 65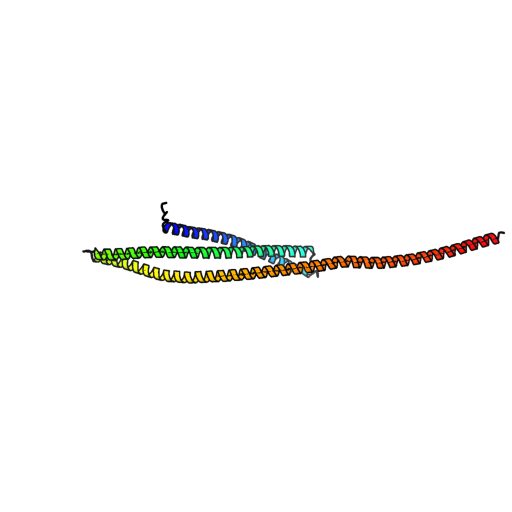4 C CA . THR A 1 83 ? 6.099 -5.719 -18.458 1.00 72.88 83 THR A CA 1
ATOM 655 C C . THR A 1 83 ? 5.479 -4.405 -17.990 1.00 72.88 83 THR A C 1
ATOM 657 O O . THR A 1 83 ? 5.224 -4.242 -16.800 1.00 72.88 83 THR A O 1
ATOM 660 N N . HIS A 1 84 ? 5.162 -3.491 -18.909 1.00 75.56 84 HIS A N 1
ATOM 661 C CA . HIS A 1 84 ? 4.514 -2.220 -18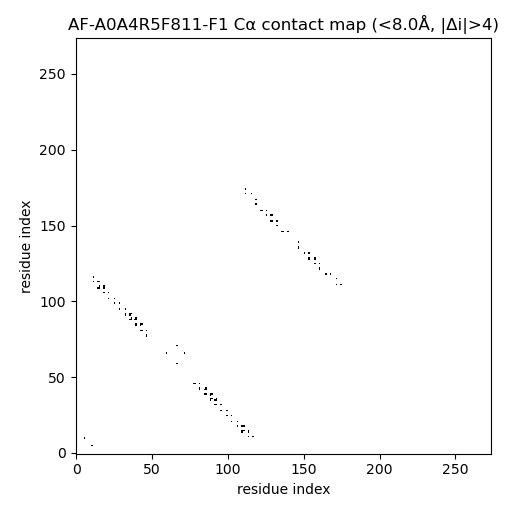.590 1.00 75.56 84 HIS A CA 1
ATOM 662 C C . HIS A 1 84 ? 3.143 -2.427 -17.928 1.00 75.56 84 HIS A C 1
ATOM 664 O O . HIS A 1 84 ? 2.859 -1.831 -16.888 1.00 75.56 84 HIS A O 1
ATOM 670 N N . SER A 1 85 ? 2.327 -3.337 -18.467 1.00 75.62 85 SER A N 1
ATOM 671 C CA . SER A 1 85 ? 1.017 -3.697 -17.902 1.00 75.62 85 SER A CA 1
ATOM 672 C C . SER A 1 85 ? 1.143 -4.325 -16.511 1.00 75.62 85 SER A C 1
ATOM 674 O O . SER A 1 85 ? 0.348 -4.034 -15.612 1.00 75.62 85 SER A O 1
ATOM 676 N N . SER A 1 86 ? 2.177 -5.145 -16.306 1.00 74.25 86 SER A N 1
ATOM 677 C CA . SER A 1 86 ? 2.482 -5.755 -15.009 1.00 74.25 86 SER A CA 1
ATOM 678 C C . SER A 1 86 ? 2.910 -4.706 -13.982 1.00 74.25 86 SER A C 1
ATOM 680 O O . SER A 1 86 ? 2.381 -4.684 -12.874 1.00 74.25 86 SER A O 1
ATOM 682 N N . VAL A 1 87 ? 3.801 -3.783 -14.358 1.00 75.38 87 VAL A N 1
ATOM 683 C CA . VAL A 1 87 ? 4.242 -2.669 -13.501 1.00 75.38 87 VAL A CA 1
ATOM 684 C C . VAL A 1 87 ? 3.071 -1.759 -13.133 1.00 75.38 87 VAL A C 1
ATOM 686 O O . VAL A 1 87 ? 2.925 -1.400 -11.966 1.00 75.38 87 VAL A O 1
ATOM 689 N N . SER A 1 88 ? 2.201 -1.431 -14.091 1.00 78.38 88 SER A N 1
ATOM 690 C CA . SER A 1 88 ? 0.988 -0.645 -13.839 1.00 78.38 88 SER A CA 1
ATOM 691 C C . SER A 1 88 ? 0.051 -1.346 -12.846 1.00 78.38 88 SER A C 1
ATOM 693 O O . SER A 1 88 ? -0.395 -0.736 -11.873 1.00 78.38 88 SER A O 1
ATOM 695 N N . SER A 1 89 ? -0.178 -2.651 -13.029 1.00 78.81 89 SER A N 1
ATOM 696 C CA . SER A 1 89 ? -1.020 -3.456 -12.133 1.00 78.81 89 SER A CA 1
ATOM 697 C C . SER A 1 89 ? -0.434 -3.537 -10.720 1.00 78.81 89 SER A C 1
ATOM 699 O O . SER A 1 89 ? -1.148 -3.313 -9.745 1.00 78.81 89 SER A O 1
ATOM 701 N N . ILE A 1 90 ? 0.876 -3.779 -10.595 1.00 73.94 90 ILE A N 1
ATOM 702 C CA . ILE A 1 90 ? 1.592 -3.788 -9.308 1.00 73.94 90 ILE A CA 1
ATOM 703 C C . ILE A 1 90 ? 1.494 -2.421 -8.626 1.00 73.94 90 ILE A C 1
ATOM 705 O O . ILE A 1 90 ? 1.182 -2.349 -7.439 1.00 73.94 90 ILE A O 1
ATOM 709 N N . SER A 1 91 ? 1.711 -1.332 -9.366 1.00 78.00 91 SER A N 1
ATOM 710 C CA . SER A 1 91 ? 1.603 0.029 -8.835 1.00 78.00 91 SER A CA 1
ATOM 711 C C . SER A 1 91 ? 0.200 0.309 -8.286 1.00 78.00 91 SER A C 1
ATOM 713 O O . SER A 1 91 ? 0.072 0.793 -7.161 1.00 78.00 91 SER A O 1
ATOM 715 N N . LYS A 1 92 ? -0.850 -0.094 -9.014 1.00 82.00 92 LYS A N 1
ATOM 716 C CA . LYS A 1 92 ? -2.244 0.043 -8.569 1.00 82.00 92 LYS A CA 1
ATOM 717 C C . LYS A 1 92 ? -2.544 -0.783 -7.312 1.00 82.00 92 LYS A C 1
ATOM 719 O O . LYS A 1 92 ? -3.216 -0.292 -6.409 1.00 82.00 92 LYS A O 1
ATOM 724 N N . LEU A 1 93 ? -2.011 -2.004 -7.213 1.00 77.38 93 LEU A N 1
ATOM 725 C CA . LEU A 1 93 ? -2.132 -2.840 -6.010 1.00 77.38 93 LEU A CA 1
ATOM 726 C C . LEU A 1 93 ? -1.449 -2.201 -4.793 1.00 77.38 93 LEU A C 1
ATOM 728 O O . LEU A 1 93 ? -2.032 -2.170 -3.709 1.00 77.38 93 LEU A O 1
ATOM 732 N N . ILE A 1 94 ? -0.241 -1.655 -4.970 1.00 70.88 94 ILE A N 1
ATOM 733 C CA . ILE A 1 94 ? 0.491 -0.946 -3.909 1.00 70.88 94 ILE A CA 1
ATOM 734 C C . ILE A 1 94 ? -0.287 0.296 -3.461 1.00 70.88 94 ILE A C 1
ATOM 736 O O . ILE A 1 94 ? -0.464 0.511 -2.262 1.00 70.88 94 ILE A O 1
ATOM 740 N N . GLN A 1 95 ? -0.796 1.087 -4.409 1.00 79.44 95 GLN A N 1
ATOM 741 C CA . GLN A 1 95 ? -1.593 2.275 -4.111 1.00 79.44 95 GLN A CA 1
ATOM 742 C C . GLN A 1 95 ? -2.862 1.921 -3.324 1.00 79.44 95 GLN A C 1
ATOM 744 O O . GLN A 1 95 ? -3.118 2.516 -2.278 1.00 79.44 95 GLN A O 1
ATOM 749 N N . ASN A 1 96 ? -3.610 0.905 -3.766 1.00 76.44 96 ASN A N 1
ATOM 750 C CA . ASN A 1 96 ? -4.805 0.435 -3.065 1.00 76.44 96 ASN A CA 1
ATOM 751 C C . ASN A 1 96 ? -4.493 -0.035 -1.636 1.00 76.44 96 ASN A C 1
ATOM 753 O O . ASN A 1 96 ? -5.258 0.252 -0.716 1.00 76.44 96 ASN A O 1
ATOM 757 N N . ASN A 1 97 ? -3.368 -0.725 -1.432 1.00 71.94 97 ASN A N 1
ATOM 758 C CA . ASN A 1 97 ? -2.949 -1.185 -0.108 1.00 71.94 97 ASN A CA 1
ATOM 759 C C . ASN A 1 97 ? -2.594 -0.012 0.828 1.00 71.94 97 ASN A C 1
ATOM 761 O O . ASN A 1 97 ? -3.053 0.038 1.972 1.00 71.94 97 ASN A O 1
ATOM 765 N N . ASN A 1 98 ? -1.846 0.974 0.328 1.00 70.50 98 ASN A N 1
ATOM 766 C CA . ASN A 1 98 ? -1.507 2.175 1.094 1.00 70.50 98 ASN A CA 1
ATOM 767 C C . ASN A 1 98 ? -2.759 2.975 1.482 1.00 70.50 98 ASN A C 1
ATOM 769 O O . ASN A 1 98 ? -2.918 3.360 2.643 1.00 70.50 98 ASN A O 1
ATOM 773 N N . ASP A 1 99 ? -3.683 3.169 0.540 1.00 76.94 99 ASP A N 1
ATOM 774 C CA . ASP A 1 99 ? -4.948 3.855 0.801 1.00 76.94 99 ASP A CA 1
ATOM 775 C C . ASP A 1 99 ? -5.806 3.119 1.838 1.00 76.94 99 ASP A C 1
ATOM 777 O O . ASP A 1 99 ? -6.384 3.747 2.729 1.00 76.94 99 ASP A O 1
ATOM 781 N N . ASN A 1 100 ? -5.896 1.789 1.737 1.00 75.06 100 ASN A N 1
ATOM 782 C CA . ASN A 1 100 ? -6.631 0.969 2.699 1.00 75.06 100 ASN A CA 1
ATOM 783 C C . ASN A 1 100 ? -6.004 1.062 4.092 1.00 75.06 100 ASN A C 1
ATOM 785 O O . ASN A 1 100 ? -6.724 1.219 5.075 1.00 75.06 100 ASN A O 1
ATOM 789 N N . SER A 1 101 ? -4.674 1.036 4.179 1.00 67.00 101 SER A N 1
ATOM 790 C CA . SER A 1 101 ? -3.946 1.183 5.444 1.00 67.00 101 SER A CA 1
ATOM 791 C C . SER A 1 101 ? -4.235 2.531 6.110 1.00 67.00 101 SER A C 1
ATOM 793 O O . SER A 1 101 ? -4.463 2.592 7.319 1.00 67.00 101 SER A O 1
ATOM 795 N N . LYS A 1 102 ? -4.314 3.611 5.321 1.00 74.06 102 LYS A N 1
ATOM 796 C CA . LYS A 1 102 ? -4.705 4.937 5.815 1.00 74.06 102 LYS A CA 1
ATOM 797 C C . LYS A 1 102 ? -6.142 4.950 6.347 1.00 74.06 102 LYS A C 1
ATOM 799 O O . LYS A 1 102 ? -6.374 5.426 7.456 1.00 74.06 102 LYS A O 1
ATOM 804 N N . LEU A 1 103 ? -7.095 4.399 5.591 1.00 73.75 103 LEU A N 1
ATOM 805 C CA . LEU A 1 103 ? -8.500 4.313 6.013 1.00 73.75 103 LEU A CA 1
ATOM 806 C C . LEU A 1 103 ? -8.671 3.479 7.291 1.00 73.75 103 LEU A C 1
ATOM 808 O O . LEU A 1 103 ? -9.415 3.877 8.186 1.00 73.75 103 LEU A O 1
ATOM 812 N N . LEU A 1 104 ? -7.954 2.358 7.408 1.00 70.44 104 LEU A N 1
ATOM 813 C CA . LEU A 1 104 ? -7.954 1.532 8.616 1.00 70.44 104 LEU A CA 1
ATOM 814 C C . LEU A 1 104 ? -7.409 2.298 9.825 1.00 70.44 104 LEU A C 1
ATOM 816 O O . LEU A 1 104 ? -8.015 2.245 10.894 1.00 70.44 104 LEU A O 1
ATOM 820 N N . ALA A 1 105 ? -6.322 3.057 9.664 1.00 63.69 105 ALA A N 1
ATOM 821 C CA . ALA A 1 105 ? -5.785 3.896 10.735 1.00 63.69 105 ALA A CA 1
ATOM 822 C C . ALA A 1 105 ? -6.801 4.960 11.198 1.00 63.69 105 ALA A C 1
ATOM 824 O O . ALA A 1 105 ? -7.009 5.142 12.399 1.00 63.69 105 ALA A O 1
ATOM 825 N N . GLU A 1 106 ? -7.500 5.614 10.263 1.00 69.94 106 GLU A N 1
ATOM 826 C CA . GLU A 1 106 ? -8.568 6.570 10.587 1.00 69.94 106 GLU A CA 1
ATOM 827 C C . GLU A 1 106 ? -9.749 5.906 11.315 1.00 69.94 106 GLU A C 1
ATOM 829 O O . GLU A 1 106 ? -10.306 6.477 12.258 1.00 69.94 106 GLU A O 1
ATOM 834 N N . MET A 1 107 ? -10.141 4.696 10.903 1.00 72.56 107 MET A N 1
ATOM 835 C CA . MET A 1 107 ? -11.192 3.924 11.569 1.00 72.56 107 MET A CA 1
ATOM 836 C C . MET A 1 107 ? -10.799 3.527 12.992 1.00 72.56 107 MET A C 1
ATOM 838 O O . MET A 1 107 ? -11.625 3.657 13.893 1.00 72.56 107 MET A O 1
ATOM 842 N N . ILE A 1 108 ? -9.554 3.093 13.211 1.00 65.19 108 ILE A N 1
ATOM 843 C CA . ILE A 1 108 ? -9.032 2.767 14.546 1.00 65.19 108 ILE A CA 1
ATOM 844 C C . ILE A 1 108 ? -9.122 3.990 15.463 1.00 65.19 108 ILE A C 1
ATOM 846 O O . ILE A 1 108 ? -9.615 3.872 16.582 1.00 65.19 108 ILE A O 1
ATOM 850 N N . GLY A 1 109 ? -8.745 5.178 14.976 1.00 63.56 109 GLY A N 1
ATOM 851 C CA . GLY A 1 109 ? -8.885 6.421 15.741 1.00 63.56 109 GLY A CA 1
ATOM 852 C C . GLY A 1 109 ? -10.338 6.724 16.131 1.00 63.56 109 GLY A C 1
ATOM 853 O O . GLY A 1 109 ? -10.625 7.032 17.287 1.00 63.56 109 GLY A O 1
ATOM 854 N N . LYS A 1 110 ? -11.284 6.574 15.193 1.00 68.50 110 LYS A N 1
ATOM 855 C CA . LYS A 1 110 ? -12.720 6.774 15.469 1.00 68.50 110 LYS A CA 1
ATOM 856 C C . LYS A 1 110 ? -13.284 5.731 16.439 1.00 68.50 110 LYS A C 1
ATOM 858 O O . LYS A 1 110 ? -14.112 6.078 17.277 1.00 68.50 110 LYS A O 1
ATOM 863 N N . LEU A 1 111 ? -12.846 4.474 16.345 1.00 65.94 111 LEU A N 1
ATOM 864 C CA . LEU A 1 111 ? -13.225 3.411 17.279 1.00 65.94 111 LEU A CA 1
ATOM 865 C C . LEU A 1 111 ? -12.689 3.683 18.686 1.00 65.94 111 LEU A C 1
ATOM 867 O O . LEU A 1 111 ? -13.430 3.508 19.647 1.00 65.94 111 LEU A O 1
ATOM 871 N N . ALA A 1 112 ? -11.451 4.167 18.809 1.00 60.09 112 ALA A N 1
ATOM 872 C CA . ALA A 1 112 ? -10.882 4.570 20.092 1.00 60.09 112 ALA A CA 1
ATOM 873 C C . ALA A 1 112 ? -11.688 5.716 20.728 1.00 60.09 112 ALA A C 1
ATOM 875 O O . ALA A 1 112 ? -12.043 5.630 21.900 1.00 60.09 112 ALA A O 1
ATOM 876 N N . MET A 1 113 ? -12.077 6.732 19.945 1.00 64.69 113 MET A N 1
ATOM 877 C CA . MET A 1 113 ? -12.953 7.810 20.432 1.00 64.69 113 MET A CA 1
ATOM 878 C C . MET A 1 113 ? -14.330 7.298 20.877 1.00 64.69 113 MET A C 1
ATOM 880 O O . MET A 1 113 ? -14.810 7.682 21.938 1.00 64.69 113 MET A O 1
ATOM 884 N N . LEU A 1 114 ? -14.973 6.427 20.088 1.00 64.94 114 LEU A N 1
ATOM 885 C CA . LEU A 1 114 ? -16.263 5.826 20.455 1.00 64.94 114 LEU A CA 1
ATOM 886 C C . LEU A 1 114 ? -16.163 4.975 21.721 1.00 64.94 114 LEU A C 1
ATOM 888 O O . LEU A 1 114 ? -17.060 5.012 22.560 1.00 64.94 114 LEU A O 1
ATOM 892 N N . SER A 1 115 ? -15.067 4.230 21.858 1.00 59.25 115 SER A N 1
ATOM 893 C CA . SER A 1 115 ? -14.759 3.459 23.055 1.00 59.25 115 SER A CA 1
ATOM 894 C C . SER A 1 115 ? -14.634 4.384 24.267 1.00 59.25 115 SER A C 1
ATOM 896 O O . SER A 1 115 ? -15.313 4.152 25.261 1.00 59.25 115 SER A O 1
ATOM 898 N N . GLY A 1 116 ? -13.850 5.465 24.168 1.00 62.81 116 GLY A N 1
ATOM 899 C CA . GLY A 1 116 ? -13.704 6.465 25.233 1.00 62.81 116 GLY A CA 1
ATOM 900 C C . GLY A 1 116 ? -15.040 7.080 25.666 1.00 62.81 116 GLY A C 1
ATOM 901 O O . GLY A 1 116 ? -15.377 7.042 26.847 1.00 62.81 116 GLY A O 1
ATOM 902 N N . LEU A 1 117 ? -15.862 7.530 24.710 1.00 64.88 117 LEU A N 1
ATOM 903 C CA . LEU A 1 117 ? -17.200 8.080 24.985 1.00 64.88 117 LEU A CA 1
ATOM 904 C C . LEU A 1 117 ? -18.135 7.057 25.652 1.00 64.88 117 LEU A C 1
ATOM 906 O O . LEU A 1 117 ? -18.902 7.391 26.555 1.00 64.88 117 LEU A O 1
ATOM 910 N N . SER A 1 118 ? -18.073 5.788 25.234 1.00 59.97 118 SER A N 1
ATOM 911 C CA . SER A 1 118 ? -18.837 4.717 25.880 1.00 59.97 118 SER A CA 1
ATOM 912 C C . SER A 1 118 ? -18.391 4.488 27.327 1.00 59.97 118 SER A C 1
ATOM 914 O O . SER A 1 118 ? -19.227 4.164 28.172 1.00 59.97 118 SER A O 1
ATOM 916 N N . PHE A 1 119 ? -17.099 4.644 27.627 1.00 62.81 119 PHE A N 1
ATOM 917 C CA . PHE A 1 119 ? -16.577 4.509 28.987 1.00 62.81 119 PHE A CA 1
ATOM 918 C C . PHE A 1 119 ? -16.968 5.672 29.884 1.00 62.81 119 PHE A C 1
ATOM 920 O O . PHE A 1 119 ? -17.378 5.433 31.020 1.00 62.81 119 PHE A O 1
ATOM 927 N N . GLU A 1 120 ? -16.900 6.901 29.382 1.00 63.78 120 GLU A N 1
ATOM 928 C CA . GLU A 1 120 ? -17.344 8.091 30.110 1.00 63.78 120 GLU A CA 1
ATOM 929 C C . GLU A 1 120 ? -18.810 7.941 30.535 1.00 63.78 120 GLU A C 1
ATOM 931 O O . GLU A 1 120 ? -19.133 8.013 31.723 1.00 63.78 120 GLU A O 1
ATOM 936 N N . LYS A 1 121 ? -19.671 7.531 29.599 1.00 67.69 121 LYS A N 1
ATOM 937 C CA . LYS A 1 121 ? -21.089 7.274 29.870 1.00 67.69 121 LYS A CA 1
ATOM 938 C C . LYS A 1 121 ? -21.334 6.125 30.852 1.00 67.69 121 LYS A C 1
ATOM 940 O O . LYS A 1 121 ? -22.217 6.207 31.709 1.00 67.69 121 LYS A O 1
ATOM 945 N N . ASN A 1 122 ? -20.548 5.051 30.766 1.00 63.62 122 ASN A N 1
ATOM 946 C CA . ASN A 1 122 ? -20.613 3.955 31.736 1.00 63.62 122 ASN A CA 1
ATOM 947 C C . ASN A 1 122 ? -20.150 4.404 33.131 1.00 63.62 122 ASN A C 1
ATOM 949 O O . ASN A 1 122 ? -20.720 3.970 34.134 1.00 63.62 122 ASN A O 1
ATOM 953 N N . SER A 1 123 ? -19.157 5.291 33.215 1.00 63.94 123 SER A N 1
ATOM 954 C CA . SER A 1 123 ? -18.683 5.876 34.473 1.00 63.94 123 SER A CA 1
ATOM 955 C C . SER A 1 123 ? -19.746 6.778 35.106 1.00 63.94 123 SER A C 1
ATOM 957 O O . SER A 1 123 ? -20.015 6.639 36.298 1.00 63.94 123 SER A O 1
ATOM 959 N N . GLU A 1 124 ? -20.407 7.636 34.323 1.00 70.50 124 GLU A N 1
ATOM 960 C CA . GLU A 1 124 ? -21.551 8.439 34.783 1.00 70.50 124 GLU A CA 1
ATOM 961 C C . GLU A 1 124 ? -22.689 7.557 35.306 1.00 70.50 124 GLU A C 1
ATOM 963 O O . GLU A 1 124 ? -23.193 7.763 36.410 1.00 70.50 124 GLU A O 1
ATOM 968 N N . THR A 1 125 ? -23.051 6.518 34.548 1.00 69.56 125 THR A N 1
ATOM 969 C CA . THR A 1 125 ? -24.097 5.562 34.946 1.00 69.56 125 THR A CA 1
ATOM 970 C C . THR A 1 125 ? -23.712 4.822 36.233 1.00 69.56 125 THR A C 1
ATOM 972 O O . THR A 1 125 ? -24.555 4.576 37.093 1.00 69.56 125 THR A O 1
ATOM 975 N N . THR A 1 126 ? -22.427 4.503 36.417 1.00 67.62 126 THR A N 1
ATOM 976 C CA . THR A 1 126 ? -21.921 3.872 37.648 1.00 67.62 126 THR A CA 1
ATOM 977 C C . THR A 1 126 ? -22.013 4.810 38.842 1.00 67.62 126 THR A C 1
ATOM 979 O O . THR A 1 126 ? -22.428 4.376 39.913 1.00 67.62 126 THR A O 1
ATOM 982 N N . ALA A 1 127 ? -21.674 6.090 38.669 1.00 72.38 127 ALA A N 1
ATOM 983 C CA . ALA A 1 127 ? -21.811 7.091 39.722 1.00 72.38 127 ALA A CA 1
ATOM 984 C C . ALA A 1 127 ? -23.281 7.254 40.148 1.00 72.38 127 ALA A C 1
ATOM 986 O O . ALA A 1 127 ? -23.579 7.261 41.342 1.00 72.38 127 ALA A O 1
ATOM 987 N N . GLN A 1 128 ? -24.207 7.269 39.183 1.00 73.25 128 GLN A N 1
ATOM 988 C CA . GLN A 1 128 ? -2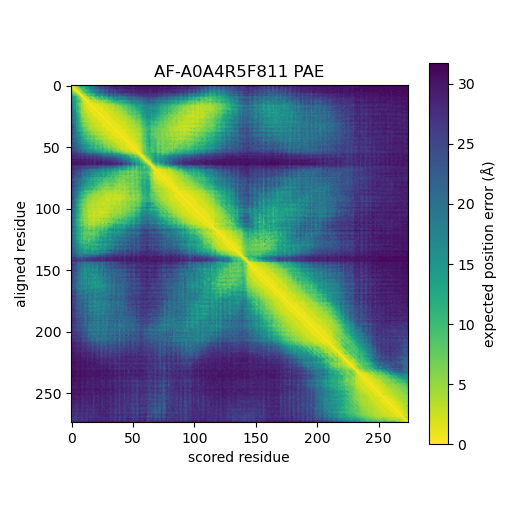5.649 7.281 39.453 1.00 73.25 128 GLN A CA 1
ATOM 989 C C . GLN A 1 128 ? -26.108 6.018 40.200 1.00 73.25 128 GLN A C 1
ATOM 991 O O . GLN A 1 128 ? -26.908 6.104 41.130 1.00 73.25 128 GLN A O 1
ATOM 996 N N . LEU A 1 129 ? -25.588 4.837 39.844 1.00 70.50 129 LEU A N 1
ATOM 997 C CA . LEU A 1 129 ? -25.889 3.584 40.548 1.00 70.50 129 LEU A CA 1
ATOM 998 C C . LEU A 1 129 ? -25.315 3.552 41.975 1.00 70.50 129 LEU A C 1
ATOM 1000 O O . LEU A 1 129 ? -25.974 3.038 42.880 1.00 70.50 129 LEU A O 1
ATOM 1004 N N . GLU A 1 130 ? -24.118 4.104 42.200 1.00 70.44 130 GLU A N 1
ATOM 1005 C CA . GLU A 1 130 ? -23.530 4.269 43.538 1.00 70.44 130 GLU A CA 1
ATOM 1006 C C . GLU A 1 130 ? -24.375 5.219 44.408 1.00 70.44 130 GLU A C 1
ATOM 1008 O O . GLU A 1 130 ? -24.599 4.945 45.591 1.00 70.44 130 GLU A O 1
ATOM 1013 N N . GLU A 1 131 ? -24.904 6.295 43.822 1.00 77.75 131 GLU A N 1
ATOM 1014 C CA . GLU A 1 131 ? -25.826 7.220 44.486 1.00 77.75 131 GLU A CA 1
ATOM 1015 C C . GLU A 1 131 ? -27.170 6.551 44.816 1.00 77.75 131 GLU A C 1
ATOM 1017 O O . GLU A 1 131 ? -27.640 6.625 45.954 1.00 77.75 131 GLU A O 1
ATOM 1022 N N . MET A 1 132 ? -27.755 5.808 43.869 1.00 72.12 132 MET A N 1
ATOM 1023 C CA . MET A 1 132 ? -28.974 5.025 44.103 1.00 72.12 132 MET A CA 1
ATOM 1024 C C . MET A 1 132 ? -28.784 3.981 45.208 1.00 72.12 132 MET A C 1
ATOM 1026 O O . MET A 1 132 ? -29.672 3.816 46.044 1.00 72.12 132 MET A O 1
ATOM 1030 N N . ALA A 1 133 ? -27.632 3.301 45.254 1.00 67.44 133 ALA A N 1
ATOM 1031 C CA . ALA A 1 133 ? -27.317 2.337 46.307 1.00 67.44 133 ALA A CA 1
ATOM 1032 C C . ALA A 1 133 ? -27.248 2.994 47.696 1.00 67.44 133 ALA A C 1
ATOM 1034 O O . ALA A 1 133 ? -27.810 2.452 48.651 1.00 67.44 133 ALA A O 1
ATOM 1035 N N . LYS A 1 134 ? -26.612 4.170 47.807 1.00 73.69 134 LYS A N 1
ATOM 1036 C CA . LYS A 1 134 ? -26.563 4.960 49.052 1.00 73.69 134 LYS A CA 1
ATOM 1037 C C . LYS A 1 134 ? -27.948 5.443 49.487 1.00 73.69 134 LYS A C 1
ATOM 1039 O O . LYS A 1 134 ? -28.292 5.332 50.662 1.00 73.69 134 LYS A O 1
ATOM 1044 N N . ASN A 1 135 ? -28.760 5.926 48.548 1.00 74.75 135 ASN A N 1
ATOM 1045 C CA . ASN A 1 135 ? -30.122 6.387 48.831 1.00 74.75 135 ASN A CA 1
ATOM 1046 C C . ASN A 1 135 ? -31.036 5.233 49.277 1.00 74.75 135 ASN A C 1
ATOM 1048 O O . ASN A 1 135 ? -31.878 5.409 50.157 1.00 74.75 135 ASN A O 1
ATOM 1052 N N . PHE A 1 136 ? -30.842 4.030 48.727 1.00 68.62 136 PHE A N 1
ATOM 1053 C CA . PHE A 1 136 ? -31.531 2.823 49.190 1.00 68.62 136 PHE A CA 1
ATOM 1054 C C . PHE A 1 136 ? -31.139 2.433 50.622 1.00 68.62 136 PHE A C 1
ATOM 1056 O O . PHE A 1 136 ? -32.001 2.016 51.392 1.00 68.62 136 PHE A O 1
ATOM 1063 N N . GLU A 1 137 ? -29.867 2.588 50.999 1.00 63.88 137 GLU A N 1
ATOM 1064 C CA . GLU A 1 137 ? -29.390 2.338 52.366 1.00 63.88 137 GLU A CA 1
ATOM 1065 C C . GLU A 1 137 ? -30.044 3.259 53.400 1.00 63.88 137 GLU A C 1
ATOM 1067 O O . GLU A 1 137 ? -30.383 2.807 54.492 1.00 63.88 137 GLU A O 1
ATOM 1072 N N . GLN A 1 138 ? -30.246 4.530 53.051 1.00 68.44 138 GLN A N 1
ATOM 1073 C CA . GLN A 1 138 ? -30.820 5.530 53.954 1.00 68.44 138 GLN A CA 1
ATOM 1074 C C . GLN A 1 138 ? -32.346 5.415 54.093 1.00 68.44 138 GLN A C 1
ATOM 1076 O O . GLN A 1 138 ? -32.880 5.708 55.160 1.00 68.44 138 GLN A O 1
ATOM 1081 N N . ASN A 1 139 ? -33.046 4.945 53.052 1.00 66.06 139 ASN A N 1
ATOM 1082 C CA . ASN A 1 139 ? -34.515 4.906 53.006 1.00 66.06 139 ASN A CA 1
ATOM 1083 C C . ASN A 1 139 ? -35.133 3.516 53.273 1.00 66.06 139 ASN A C 1
ATOM 1085 O O . ASN A 1 139 ? -36.353 3.383 53.340 1.00 66.06 139 ASN A O 1
ATOM 1089 N N . SER A 1 140 ? -34.323 2.464 53.436 1.00 58.81 140 SER A N 1
ATOM 1090 C CA . SER A 1 140 ? -34.769 1.078 53.665 1.00 58.81 140 SER A CA 1
ATOM 1091 C C . SER A 1 140 ? -35.130 0.809 55.142 1.00 58.81 140 SER A C 1
ATOM 1093 O O . SER A 1 140 ? -34.529 -0.029 55.820 1.00 58.81 140 SER A O 1
ATOM 1095 N N . SER A 1 141 ? -36.141 1.492 55.665 1.00 51.41 141 SER A N 1
ATOM 1096 C CA . SER A 1 141 ? -36.654 1.326 57.032 1.00 51.41 141 SER A CA 1
ATOM 1097 C C . SER A 1 141 ? -37.667 0.171 57.166 1.00 51.41 141 SER A C 1
ATOM 1099 O O . SER A 1 141 ? -38.793 0.375 57.608 1.00 51.41 141 SER A O 1
ATOM 1101 N N . GLY A 1 142 ? -37.279 -1.068 56.816 1.00 54.50 142 GLY A N 1
ATOM 1102 C CA . GLY A 1 142 ? -38.067 -2.250 57.227 1.00 54.50 142 GLY A CA 1
ATOM 1103 C C . GLY A 1 142 ? -37.995 -3.529 56.388 1.00 54.50 142 GLY A C 1
ATOM 1104 O O . GLY A 1 142 ? -38.483 -4.554 56.851 1.00 54.50 142 GLY A O 1
ATOM 1105 N N . ASN A 1 143 ? -37.386 -3.530 55.197 1.00 61.25 143 ASN A N 1
ATOM 1106 C CA . ASN A 1 143 ? -37.342 -4.719 54.326 1.00 61.25 143 ASN A CA 1
ATOM 1107 C C . ASN A 1 143 ? -35.895 -5.138 54.002 1.00 61.25 143 ASN A C 1
ATOM 1109 O O . ASN A 1 143 ? -35.417 -5.081 52.866 1.00 61.25 143 ASN A O 1
ATOM 1113 N N . THR A 1 144 ? -35.173 -5.495 55.065 1.00 65.31 144 THR A N 1
ATOM 1114 C CA . THR A 1 144 ? -33.711 -5.658 55.110 1.00 65.31 144 THR A CA 1
ATOM 1115 C C . THR A 1 144 ? -33.167 -6.723 54.161 1.00 65.31 144 THR A C 1
ATOM 1117 O O . THR A 1 144 ? -32.079 -6.541 53.619 1.00 65.31 144 THR A O 1
ATOM 1120 N N . GLU A 1 145 ? -33.903 -7.806 53.908 1.00 69.38 145 GLU A N 1
ATOM 1121 C CA . GLU A 1 145 ? -33.406 -8.928 53.101 1.00 69.38 145 GLU A CA 1
ATOM 1122 C C . GLU A 1 145 ? -33.430 -8.617 51.592 1.00 69.38 145 GLU A C 1
ATOM 1124 O O . GLU A 1 145 ? -32.432 -8.823 50.895 1.00 69.38 145 GLU A O 1
ATOM 1129 N N . GLN A 1 146 ? -34.525 -8.032 51.087 1.00 66.62 146 GLN A N 1
ATOM 1130 C CA . GLN A 1 146 ? -34.627 -7.576 49.692 1.00 66.62 146 GLN A CA 1
ATOM 1131 C C . GLN A 1 146 ? -33.684 -6.400 49.413 1.00 66.62 146 GLN A C 1
ATOM 1133 O O . GLN A 1 146 ? -32.982 -6.408 48.401 1.00 66.62 146 GLN A O 1
ATOM 1138 N N . ALA A 1 147 ? -33.581 -5.440 50.338 1.00 64.69 147 ALA A N 1
ATOM 1139 C CA . ALA A 1 147 ? -32.620 -4.343 50.230 1.00 64.69 147 ALA A CA 1
ATOM 1140 C C . ALA A 1 147 ? -31.168 -4.859 50.174 1.00 64.69 147 ALA A C 1
ATOM 1142 O O . ALA A 1 147 ? -30.360 -4.388 49.372 1.00 64.69 147 ALA A O 1
ATOM 1143 N N . ARG A 1 148 ? -30.838 -5.893 50.961 1.00 69.75 148 ARG A N 1
ATOM 1144 C CA . ARG A 1 148 ? -29.514 -6.534 50.958 1.00 69.75 148 ARG A CA 1
ATOM 1145 C C . ARG A 1 148 ? -29.228 -7.290 49.653 1.00 69.75 148 ARG A C 1
ATOM 1147 O O . ARG A 1 148 ? -28.089 -7.255 49.184 1.00 69.75 148 ARG A O 1
ATOM 1154 N N . GLN A 1 149 ? -30.225 -7.942 49.046 1.00 74.62 149 GLN A N 1
ATOM 1155 C CA . GLN A 1 149 ? -30.076 -8.588 47.733 1.00 74.62 149 GLN A CA 1
ATOM 1156 C C . GLN A 1 149 ? -29.875 -7.568 46.608 1.00 74.62 149 GLN A C 1
ATOM 1158 O O . GLN A 1 149 ? -28.928 -7.704 45.835 1.00 74.62 149 GLN A O 1
ATOM 1163 N N . ILE A 1 150 ? -30.694 -6.512 46.561 1.00 68.94 150 ILE A N 1
ATOM 1164 C CA . ILE A 1 150 ? -30.556 -5.424 45.581 1.00 68.94 150 ILE A CA 1
ATOM 1165 C C . ILE A 1 150 ? -29.177 -4.767 45.713 1.00 68.94 150 ILE A C 1
ATOM 1167 O O . ILE A 1 150 ? -28.469 -4.604 44.720 1.00 68.94 150 ILE A O 1
ATOM 1171 N N . LYS A 1 151 ? -28.723 -4.508 46.945 1.00 68.56 151 LYS A N 1
ATOM 1172 C CA . LYS A 1 151 ? -27.374 -3.995 47.218 1.00 68.56 151 LYS A CA 1
ATOM 1173 C C . LYS A 1 151 ? -26.272 -4.911 46.680 1.00 68.56 151 LYS A C 1
ATOM 1175 O O . LYS A 1 151 ? -25.319 -4.420 46.082 1.00 68.56 151 LYS A O 1
ATOM 1180 N N . ARG A 1 152 ? -26.377 -6.233 46.865 1.00 75.69 152 ARG A N 1
ATOM 1181 C CA . ARG A 1 152 ? -25.395 -7.189 46.315 1.00 75.69 152 ARG A CA 1
ATOM 1182 C C . ARG A 1 152 ? -25.345 -7.142 44.791 1.00 75.69 152 ARG A C 1
ATOM 1184 O O . ARG A 1 152 ? -24.251 -7.170 44.238 1.00 75.69 152 ARG A O 1
ATOM 1191 N N . VAL A 1 153 ? -26.498 -7.049 44.129 1.00 75.62 153 VAL A N 1
ATOM 1192 C CA . VAL A 1 153 ? -26.572 -6.949 42.664 1.00 75.62 153 VAL A CA 1
ATOM 1193 C C . VAL A 1 153 ? -25.946 -5.642 42.177 1.00 75.62 153 VAL A C 1
ATOM 1195 O O . VAL A 1 153 ? -25.119 -5.679 41.268 1.00 75.62 153 VAL A O 1
ATOM 1198 N N . ILE A 1 154 ? -26.264 -4.510 42.814 1.00 71.62 154 ILE A N 1
ATOM 1199 C CA . ILE A 1 154 ? -25.689 -3.206 42.457 1.00 71.62 154 ILE A CA 1
ATOM 1200 C C . ILE A 1 154 ? -24.169 -3.202 42.678 1.00 71.62 154 ILE A C 1
ATOM 1202 O O . ILE A 1 154 ? -23.427 -2.815 41.780 1.00 71.62 154 ILE A O 1
ATOM 1206 N N . LEU A 1 155 ? -23.679 -3.711 43.815 1.00 72.50 155 LEU A N 1
ATOM 1207 C CA . LEU A 1 155 ? -22.239 -3.822 44.087 1.00 72.50 155 LEU A CA 1
ATOM 1208 C C . LEU A 1 155 ? -21.517 -4.749 43.101 1.00 72.50 155 LEU A C 1
ATOM 1210 O O . LEU A 1 155 ? -20.406 -4.440 42.677 1.00 72.50 155 LEU A O 1
ATOM 1214 N N . ALA A 1 156 ? -22.135 -5.866 42.709 1.00 74.00 156 ALA A N 1
ATOM 1215 C CA . ALA A 1 156 ? -21.581 -6.749 41.687 1.00 74.00 156 ALA A CA 1
ATOM 1216 C C . ALA A 1 156 ? -21.492 -6.045 40.323 1.00 74.00 156 ALA A C 1
ATOM 1218 O O . ALA A 1 156 ? -20.480 -6.177 39.635 1.00 74.00 156 ALA A O 1
ATOM 1219 N N . HIS A 1 157 ? -22.507 -5.256 39.957 1.00 69.25 157 HIS A N 1
ATOM 1220 C CA . HIS A 1 157 ? -22.487 -4.443 38.740 1.00 69.25 157 HIS A CA 1
ATOM 1221 C C . HIS A 1 157 ? -21.400 -3.361 38.791 1.00 69.25 157 HIS A C 1
ATOM 1223 O O . HIS A 1 157 ? -20.622 -3.243 37.849 1.00 69.25 157 HIS A O 1
ATOM 1229 N N . ILE A 1 158 ? -21.277 -2.636 39.908 1.00 71.50 158 ILE A N 1
ATOM 1230 C CA . ILE A 1 158 ? -20.226 -1.627 40.119 1.00 71.50 158 ILE A CA 1
ATOM 1231 C C . ILE A 1 158 ? -18.834 -2.255 39.992 1.00 71.50 158 ILE A C 1
ATOM 1233 O O . ILE A 1 158 ? -17.972 -1.710 39.307 1.00 71.50 158 ILE A O 1
ATOM 1237 N N . ASN A 1 159 ? -18.605 -3.409 40.626 1.00 72.62 159 ASN A N 1
ATOM 1238 C CA . ASN A 1 159 ? -17.316 -4.097 40.553 1.00 72.62 159 ASN A CA 1
ATOM 1239 C C . ASN A 1 159 ? -16.994 -4.546 39.127 1.00 72.62 159 ASN A C 1
ATOM 1241 O O . ASN A 1 159 ? -15.872 -4.337 38.673 1.00 72.62 159 ASN A O 1
ATOM 1245 N N . LYS A 1 160 ? -17.979 -5.091 38.403 1.00 74.56 160 LYS A N 1
ATOM 1246 C CA . LYS A 1 160 ? -17.815 -5.464 36.995 1.00 74.56 160 LYS A CA 1
ATOM 1247 C C . LYS A 1 160 ? -17.448 -4.251 36.133 1.00 74.56 160 LYS A C 1
ATOM 1249 O O . LYS A 1 160 ? -16.507 -4.334 35.351 1.00 74.56 160 LYS A O 1
ATOM 1254 N N . ILE A 1 161 ? -18.126 -3.116 36.316 1.00 70.06 161 ILE A N 1
ATOM 1255 C CA . ILE A 1 161 ? -17.832 -1.893 35.555 1.00 70.06 161 ILE A CA 1
ATOM 1256 C C . ILE A 1 161 ? -16.451 -1.327 35.918 1.00 70.06 161 ILE A C 1
ATOM 1258 O O . ILE A 1 161 ? -15.716 -0.903 35.031 1.00 70.06 161 ILE A O 1
ATOM 1262 N N . LYS A 1 162 ? -16.038 -1.371 37.192 1.00 75.00 162 LYS A N 1
ATOM 1263 C CA . LYS A 1 162 ? -14.673 -0.987 37.606 1.00 75.00 162 LYS A CA 1
ATOM 1264 C C . LYS A 1 162 ? -13.608 -1.870 36.956 1.00 75.00 162 LYS A C 1
ATOM 1266 O O . LYS A 1 162 ? -12.567 -1.373 36.534 1.00 75.00 162 LYS A O 1
ATOM 1271 N N . GLU A 1 163 ? -13.864 -3.169 36.848 1.00 74.44 163 GLU A N 1
ATOM 1272 C CA . GLU A 1 163 ? -12.952 -4.110 36.199 1.00 74.44 163 GLU A CA 1
ATOM 1273 C C . GLU A 1 163 ? -12.871 -3.882 34.679 1.00 74.44 163 GLU A C 1
ATOM 1275 O O . GLU A 1 163 ? -11.782 -3.910 34.102 1.00 74.44 163 GLU A O 1
ATOM 1280 N N . GLU A 1 164 ? -14.006 -3.599 34.033 1.00 66.19 164 GLU A N 1
ATOM 1281 C CA . GLU A 1 164 ? -14.070 -3.206 32.621 1.00 66.19 164 GLU A CA 1
ATOM 1282 C C . GLU A 1 164 ? -13.376 -1.862 32.367 1.00 66.19 164 GLU A C 1
ATOM 1284 O O . GLU A 1 164 ? -12.619 -1.760 31.404 1.00 66.19 164 GLU A O 1
ATOM 1289 N N . LYS A 1 165 ? -13.529 -0.876 33.260 1.00 72.19 165 LYS A N 1
ATOM 1290 C CA . LYS A 1 165 ? -12.800 0.401 33.210 1.00 72.19 165 LYS A CA 1
ATOM 1291 C C . LYS A 1 165 ? -11.290 0.195 33.318 1.00 72.19 165 LYS A C 1
ATOM 1293 O O . LYS A 1 165 ? -10.549 0.692 32.489 1.00 72.19 165 LYS A O 1
ATOM 1298 N N . ASN A 1 166 ? -10.816 -0.617 34.261 1.00 74.25 166 ASN A N 1
ATOM 1299 C CA . ASN A 1 166 ? -9.380 -0.903 34.371 1.00 74.25 166 ASN A CA 1
ATOM 1300 C C . ASN A 1 166 ? -8.815 -1.584 33.109 1.00 74.25 166 ASN A C 1
ATOM 1302 O O . ASN A 1 166 ? -7.663 -1.355 32.732 1.00 74.25 166 ASN A O 1
ATOM 1306 N N . LYS A 1 167 ? -9.604 -2.444 32.450 1.00 72.12 167 LYS A N 1
ATOM 1307 C CA . LYS A 1 167 ? -9.237 -3.014 31.143 1.00 72.12 167 LYS A CA 1
ATOM 1308 C C . LYS A 1 167 ? -9.221 -1.938 30.057 1.00 72.12 167 LYS A C 1
ATOM 1310 O O . LYS A 1 167 ? -8.306 -1.940 29.239 1.00 72.12 167 LYS A O 1
ATOM 1315 N N . ALA A 1 168 ? -10.185 -1.026 30.076 1.00 63.12 168 ALA A N 1
ATOM 1316 C CA . ALA A 1 168 ? -10.276 0.106 29.166 1.00 63.12 168 ALA A CA 1
ATOM 1317 C C . ALA A 1 168 ? -9.084 1.047 29.274 1.00 63.12 168 ALA A C 1
ATOM 1319 O O . ALA A 1 168 ? -8.456 1.315 28.263 1.00 63.12 168 ALA A O 1
ATOM 1320 N N . ASP A 1 169 ? -8.719 1.464 30.485 1.00 68.06 169 ASP A N 1
ATOM 1321 C CA . ASP A 1 169 ? -7.602 2.378 30.729 1.00 68.06 169 ASP A CA 1
ATOM 1322 C C . ASP A 1 169 ? -6.287 1.771 30.210 1.00 68.06 169 ASP A C 1
ATOM 1324 O O . ASP A 1 169 ? -5.463 2.450 29.600 1.00 68.06 169 ASP A O 1
ATOM 1328 N N . ARG A 1 170 ? -6.105 0.448 30.369 1.00 70.75 170 ARG A N 1
ATOM 1329 C CA . ARG A 1 170 ? -4.979 -0.279 29.754 1.00 70.75 170 ARG A CA 1
ATOM 1330 C C . ARG A 1 170 ? -5.040 -0.265 28.229 1.00 70.75 170 ARG A C 1
ATOM 1332 O O . ARG A 1 170 ? -4.005 -0.137 27.580 1.00 70.75 170 ARG A O 1
ATOM 1339 N N . ILE A 1 171 ? -6.226 -0.443 27.654 1.00 64.81 171 ILE A N 1
ATOM 1340 C CA . ILE A 1 171 ? -6.435 -0.415 26.205 1.00 64.81 171 ILE A CA 1
ATOM 1341 C C . ILE A 1 171 ? -6.176 0.994 25.655 1.00 64.81 171 ILE A C 1
ATOM 1343 O O . ILE A 1 171 ? -5.455 1.125 24.672 1.00 64.81 171 ILE A O 1
ATOM 1347 N N . GLU A 1 172 ? -6.696 2.037 26.296 1.00 64.44 172 GLU A N 1
ATOM 1348 C CA . GLU A 1 172 ? -6.494 3.439 25.932 1.00 64.44 172 GLU A CA 1
ATOM 1349 C C . GLU A 1 172 ? -5.021 3.832 26.036 1.00 64.44 172 GLU A C 1
ATOM 1351 O O . GLU A 1 172 ? -4.479 4.410 25.098 1.00 64.44 172 GLU A O 1
ATOM 1356 N N . PHE A 1 173 ? -4.335 3.422 27.106 1.00 69.31 173 PHE A N 1
ATOM 1357 C CA . PHE A 1 173 ? -2.889 3.589 27.237 1.00 69.31 173 PHE A CA 1
ATOM 1358 C C . PHE A 1 173 ? -2.129 2.925 26.079 1.00 69.31 173 PHE A C 1
ATOM 1360 O O . PHE A 1 173 ? -1.285 3.557 25.441 1.00 69.31 173 PHE A O 1
ATOM 1367 N N . ASN A 1 174 ? -2.467 1.674 25.750 1.00 66.19 174 ASN A N 1
ATOM 1368 C CA . ASN A 1 174 ? -1.859 0.968 24.622 1.00 66.19 174 ASN A CA 1
ATOM 1369 C C . ASN A 1 174 ? -2.154 1.668 23.285 1.00 66.19 174 ASN A C 1
ATOM 1371 O O . ASN A 1 174 ? -1.264 1.775 22.444 1.00 66.19 174 ASN A O 1
ATOM 1375 N N . PHE A 1 175 ? -3.372 2.180 23.084 1.00 68.56 175 PHE A N 1
ATOM 1376 C CA . PHE A 1 175 ? -3.719 2.970 21.902 1.00 68.56 175 PHE A CA 1
ATOM 1377 C C . PHE A 1 175 ? -2.978 4.306 21.852 1.00 68.56 175 PHE A C 1
ATOM 1379 O O . PHE A 1 175 ? -2.594 4.727 20.764 1.00 68.56 175 PHE A O 1
ATOM 1386 N N . GLY A 1 176 ? -2.729 4.943 22.997 1.00 68.12 176 GLY A N 1
ATOM 1387 C CA . GLY A 1 176 ? -1.883 6.129 23.107 1.00 68.12 176 GLY A CA 1
ATOM 1388 C C . GLY A 1 176 ? -0.472 5.854 22.590 1.00 68.12 176 GLY A C 1
ATOM 1389 O O . GLY A 1 176 ? -0.014 6.541 21.679 1.00 68.12 176 GLY A O 1
ATOM 1390 N N . ILE A 1 177 ? 0.158 4.775 23.071 1.00 73.19 177 ILE A N 1
ATOM 1391 C CA . ILE A 1 177 ? 1.473 4.325 22.585 1.00 73.19 177 ILE A CA 1
ATOM 1392 C C . ILE A 1 177 ? 1.436 4.053 21.077 1.00 73.19 177 ILE A C 1
ATOM 1394 O O . ILE A 1 177 ? 2.310 4.504 20.341 1.00 73.19 177 ILE A O 1
ATOM 1398 N N . ILE A 1 178 ? 0.419 3.332 20.592 1.00 67.25 178 ILE A N 1
ATOM 1399 C CA . ILE A 1 178 ? 0.276 3.036 19.160 1.00 67.25 178 ILE A CA 1
ATOM 1400 C C . ILE A 1 178 ? 0.140 4.329 18.347 1.00 67.25 178 ILE A C 1
ATOM 1402 O O . ILE A 1 178 ? 0.766 4.454 17.298 1.00 67.25 178 ILE A O 1
ATOM 1406 N N . ASN A 1 179 ? -0.647 5.297 18.812 1.00 67.50 179 ASN A N 1
ATOM 1407 C CA . ASN A 1 179 ? -0.847 6.572 18.131 1.00 67.50 179 ASN A CA 1
ATOM 1408 C C . ASN A 1 179 ? 0.443 7.397 18.064 1.00 67.50 179 ASN A C 1
ATOM 1410 O O . ASN A 1 179 ? 0.749 7.981 17.025 1.00 67.50 179 ASN A O 1
ATOM 1414 N N . ASP A 1 180 ? 1.216 7.425 19.145 1.00 72.75 180 ASP A N 1
ATOM 1415 C CA . ASP A 1 180 ? 2.498 8.123 19.165 1.00 72.75 180 ASP A CA 1
ATOM 1416 C C . ASP A 1 180 ? 3.513 7.443 18.238 1.00 72.75 180 ASP A C 1
ATOM 1418 O O . ASP A 1 180 ? 4.127 8.122 17.409 1.00 72.75 180 ASP A O 1
ATOM 1422 N N . ASN A 1 181 ? 3.571 6.107 18.251 1.00 75.31 181 ASN A N 1
ATOM 1423 C CA . ASN A 1 181 ? 4.361 5.330 17.294 1.00 75.31 181 ASN A CA 1
ATOM 1424 C C . ASN A 1 181 ? 3.932 5.614 15.845 1.00 75.31 181 ASN A C 1
ATOM 1426 O O . ASN A 1 181 ? 4.780 5.782 14.972 1.00 75.31 181 ASN A O 1
ATOM 1430 N N . LEU A 1 182 ? 2.627 5.714 15.565 1.00 69.06 182 LEU A N 1
ATOM 1431 C CA . LEU A 1 182 ? 2.112 6.043 14.231 1.00 69.06 182 LEU A CA 1
ATOM 1432 C C . LEU A 1 182 ? 2.498 7.459 13.794 1.00 69.06 182 LEU A C 1
ATOM 1434 O O . LEU A 1 182 ? 2.863 7.665 12.635 1.00 69.06 182 LEU A O 1
ATOM 1438 N N . LYS A 1 183 ? 2.447 8.444 14.698 1.00 74.44 183 LYS A N 1
ATOM 1439 C CA . LYS A 1 183 ? 2.898 9.814 14.409 1.00 74.44 183 LYS A CA 1
ATOM 1440 C C . LYS A 1 183 ? 4.388 9.858 14.097 1.00 74.44 183 LYS A C 1
ATOM 1442 O O . LYS A 1 183 ? 4.786 10.556 13.165 1.00 74.44 183 LYS A O 1
ATOM 1447 N N . GLU A 1 184 ? 5.203 9.140 14.864 1.00 83.81 184 GLU A N 1
ATOM 1448 C CA . GLU A 1 184 ? 6.641 9.036 14.623 1.00 83.81 184 GLU A CA 1
ATOM 1449 C C . GLU A 1 184 ? 6.930 8.360 13.280 1.00 83.81 184 GLU A C 1
ATOM 1451 O O . GLU A 1 184 ? 7.679 8.891 12.459 1.00 83.81 184 GLU A O 1
ATOM 1456 N N . LEU A 1 185 ? 6.249 7.251 12.996 1.00 77.25 185 LEU A N 1
ATOM 1457 C CA . LEU A 1 185 ? 6.385 6.529 11.737 1.00 77.25 185 LEU A CA 1
ATOM 1458 C C . LEU A 1 185 ? 5.985 7.406 10.543 1.00 77.25 185 LEU A C 1
ATOM 1460 O O . LEU A 1 185 ? 6.690 7.425 9.539 1.00 77.25 185 LEU A O 1
ATOM 1464 N N . ASN A 1 186 ? 4.931 8.216 10.674 1.00 72.69 186 ASN A N 1
ATOM 1465 C CA . ASN A 1 186 ? 4.526 9.183 9.652 1.00 72.69 186 ASN A CA 1
ATOM 1466 C C . ASN A 1 186 ? 5.577 10.288 9.433 1.00 72.69 186 ASN A C 1
ATOM 1468 O O . ASN A 1 186 ? 5.857 10.664 8.295 1.00 72.69 186 ASN A O 1
ATOM 1472 N N . LYS A 1 187 ? 6.210 10.794 10.502 1.00 84.75 187 LYS A N 1
ATOM 1473 C CA . LYS A 1 187 ? 7.334 11.740 10.374 1.00 84.75 187 LYS A CA 1
ATOM 1474 C C . LYS A 1 187 ? 8.504 11.112 9.616 1.00 84.75 187 LYS A C 1
ATOM 1476 O O . LYS A 1 187 ? 9.030 11.743 8.700 1.00 84.75 187 LYS A O 1
ATOM 1481 N N . ASN A 1 188 ? 8.865 9.874 9.953 1.00 85.69 188 ASN A N 1
ATOM 1482 C CA . ASN A 1 188 ? 9.948 9.146 9.291 1.00 85.69 188 ASN A CA 1
ATOM 1483 C C . ASN A 1 188 ? 9.641 8.908 7.807 1.00 85.69 188 ASN A C 1
ATOM 1485 O O . ASN A 1 188 ? 10.495 9.131 6.954 1.00 85.69 188 ASN A O 1
ATOM 1489 N N . LEU A 1 189 ? 8.402 8.532 7.484 1.00 81.50 189 LEU A N 1
ATOM 1490 C CA . LEU A 1 189 ? 7.958 8.299 6.110 1.00 81.50 189 LEU A CA 1
ATOM 1491 C C . LEU A 1 189 ? 8.002 9.590 5.280 1.00 81.50 189 LEU A C 1
ATOM 1493 O O . LEU A 1 189 ? 8.508 9.590 4.160 1.00 81.50 189 LEU A O 1
ATOM 1497 N N . ASN A 1 190 ? 7.571 10.716 5.853 1.00 85.44 190 ASN A N 1
ATOM 1498 C CA . ASN A 1 190 ? 7.686 12.020 5.200 1.00 85.44 190 ASN A CA 1
ATOM 1499 C C . ASN A 1 190 ? 9.146 12.423 4.954 1.00 85.44 190 ASN A C 1
ATOM 1501 O O . ASN A 1 190 ? 9.460 12.933 3.881 1.00 85.44 190 ASN A O 1
ATOM 1505 N N . ALA A 1 191 ? 10.045 12.168 5.907 1.00 88.56 191 ALA A N 1
ATOM 1506 C CA . ALA A 1 191 ? 11.471 12.433 5.725 1.00 88.56 191 ALA A CA 1
ATOM 1507 C C . ALA A 1 191 ? 12.067 11.589 4.585 1.00 88.56 191 ALA A C 1
ATOM 1509 O O . ALA A 1 191 ? 12.770 12.127 3.729 1.00 88.56 191 ALA A O 1
ATOM 1510 N N . ILE A 1 192 ? 11.723 10.297 4.528 1.00 84.88 192 ILE A N 1
ATOM 1511 C CA . ILE A 1 192 ? 12.139 9.388 3.451 1.00 84.88 192 ILE A CA 1
ATOM 1512 C C . ILE A 1 192 ? 11.591 9.853 2.097 1.00 84.88 192 ILE A C 1
ATOM 1514 O O . ILE A 1 192 ? 12.330 9.861 1.117 1.00 84.88 192 ILE A O 1
ATOM 1518 N N . ASN A 1 193 ? 10.325 10.275 2.026 1.00 83.06 193 ASN A N 1
ATOM 1519 C CA . ASN A 1 193 ? 9.737 10.787 0.786 1.00 83.06 193 ASN A CA 1
ATOM 1520 C C . ASN A 1 193 ? 10.473 12.035 0.290 1.00 83.06 193 ASN A C 1
ATOM 1522 O O . ASN A 1 193 ? 10.862 12.083 -0.871 1.00 83.06 193 ASN A O 1
ATOM 1526 N N . ILE A 1 194 ? 10.763 12.990 1.180 1.00 91.44 194 ILE A N 1
ATOM 1527 C CA . ILE A 1 194 ? 11.545 14.187 0.834 1.00 91.44 194 ILE A CA 1
ATOM 1528 C C . ILE A 1 194 ? 12.945 13.806 0.328 1.00 91.44 194 ILE A C 1
ATOM 1530 O O . ILE A 1 194 ? 13.456 14.413 -0.614 1.00 91.44 194 ILE A O 1
ATOM 1534 N N . GLU A 1 195 ? 13.598 12.821 0.947 1.00 90.75 195 GLU A N 1
ATOM 1535 C CA . GLU A 1 195 ? 14.903 12.335 0.493 1.00 90.75 195 GLU A CA 1
ATOM 1536 C C . GLU A 1 195 ? 14.817 11.661 -0.885 1.00 90.75 195 GLU A C 1
ATOM 1538 O O . GLU A 1 195 ? 15.664 11.897 -1.751 1.00 90.75 195 GLU A O 1
ATOM 1543 N N . ASN A 1 196 ? 13.782 10.856 -1.113 1.00 86.06 196 ASN A N 1
ATOM 1544 C CA . ASN A 1 196 ? 13.553 10.187 -2.387 1.00 86.06 196 ASN A CA 1
ATOM 1545 C C . ASN A 1 196 ? 13.237 11.183 -3.505 1.00 86.06 196 ASN A C 1
ATOM 1547 O O . ASN A 1 196 ? 13.814 11.060 -4.583 1.00 86.06 196 ASN A O 1
ATOM 1551 N N . ASP A 1 197 ? 12.423 12.206 -3.248 1.00 87.56 197 ASP A N 1
ATOM 1552 C CA . ASP A 1 197 ? 12.130 13.266 -4.218 1.00 87.56 197 ASP A CA 1
ATOM 1553 C C . ASP A 1 197 ? 13.410 14.000 -4.643 1.00 87.56 197 ASP A C 1
ATOM 1555 O O . ASP A 1 197 ? 13.632 14.245 -5.831 1.00 87.56 197 ASP A O 1
ATOM 1559 N N . LYS A 1 198 ? 14.323 14.265 -3.695 1.00 89.50 198 LYS A N 1
ATOM 1560 C CA . LYS A 1 198 ? 15.652 14.824 -4.003 1.00 89.50 198 LYS A CA 1
ATOM 1561 C C . LYS A 1 198 ? 16.481 13.885 -4.878 1.00 89.50 198 LYS A C 1
ATOM 1563 O O . LYS A 1 198 ? 17.098 14.338 -5.840 1.00 89.50 198 LYS A O 1
ATOM 1568 N N . LYS A 1 199 ? 16.507 12.583 -4.572 1.00 89.69 199 LYS A N 1
ATOM 1569 C CA . LYS A 1 199 ? 17.228 11.586 -5.386 1.00 89.69 199 LYS A CA 1
ATOM 1570 C C . LYS A 1 199 ? 16.651 11.488 -6.798 1.00 89.69 199 LYS A C 1
ATOM 1572 O O . LYS A 1 199 ? 17.418 11.424 -7.753 1.00 89.69 199 LYS A O 1
ATOM 1577 N N . ILE A 1 200 ? 15.326 11.519 -6.940 1.00 85.81 200 ILE A N 1
ATOM 1578 C CA . ILE A 1 200 ? 14.644 11.510 -8.241 1.00 85.81 200 ILE A CA 1
ATOM 1579 C C . ILE A 1 200 ? 15.034 12.746 -9.053 1.00 85.81 200 ILE A C 1
ATOM 1581 O O . ILE A 1 200 ? 15.407 12.604 -10.217 1.00 85.81 200 ILE A O 1
ATOM 1585 N N . ALA A 1 201 ? 15.021 13.933 -8.441 1.00 89.00 201 ALA A N 1
ATOM 1586 C CA . ALA A 1 201 ? 15.433 15.166 -9.107 1.00 89.00 201 ALA A CA 1
ATOM 1587 C C . ALA A 1 201 ? 16.891 15.097 -9.601 1.00 89.00 201 ALA A C 1
ATOM 1589 O O . ALA A 1 201 ? 17.163 15.408 -10.759 1.00 89.00 201 ALA A O 1
ATOM 1590 N N . LEU A 1 202 ? 17.817 14.601 -8.770 1.00 88.69 202 LEU A N 1
ATOM 1591 C CA . LEU A 1 202 ? 19.223 14.411 -9.157 1.00 88.69 202 LEU A CA 1
ATOM 1592 C C . LEU A 1 202 ? 19.387 13.415 -10.314 1.00 88.69 202 LEU A C 1
ATOM 1594 O O . LEU A 1 202 ? 20.190 13.632 -11.222 1.00 88.69 202 LEU A O 1
ATOM 1598 N N . ILE A 1 203 ? 18.624 12.319 -10.302 1.00 86.06 203 ILE A N 1
ATOM 1599 C CA . ILE A 1 203 ? 18.631 11.333 -11.389 1.00 86.06 203 ILE A CA 1
ATOM 1600 C C . ILE A 1 203 ? 18.123 11.967 -12.688 1.00 86.06 203 ILE A C 1
ATOM 1602 O O . ILE A 1 203 ? 18.743 11.771 -13.733 1.00 86.06 203 ILE A O 1
ATOM 1606 N N . GLN A 1 204 ? 17.037 12.744 -12.633 1.00 84.62 204 GLN A N 1
ATOM 1607 C CA . GLN A 1 204 ? 16.493 13.458 -13.792 1.00 84.62 204 GLN A CA 1
ATOM 1608 C C . GLN A 1 204 ? 17.499 14.463 -14.361 1.00 84.62 204 GLN A C 1
ATOM 1610 O O . GLN A 1 204 ? 17.705 14.503 -15.574 1.00 84.62 204 GLN A O 1
ATOM 1615 N N . GLU A 1 205 ? 18.169 15.230 -13.502 1.00 88.62 205 GLU A N 1
ATOM 1616 C CA . GLU A 1 205 ? 19.207 16.175 -13.915 1.00 88.62 205 GLU A CA 1
ATOM 1617 C C . GLU A 1 205 ? 20.387 15.457 -14.588 1.00 88.62 205 GLU A C 1
ATOM 1619 O O . GLU A 1 205 ? 20.808 15.839 -15.681 1.00 88.62 205 GLU A O 1
ATOM 1624 N N . SER A 1 206 ? 20.864 14.355 -13.999 1.00 83.75 206 SER A N 1
ATOM 1625 C CA . SER A 1 206 ? 21.938 13.535 -14.572 1.00 83.75 206 SER A CA 1
ATOM 1626 C C . SER A 1 206 ? 21.560 12.924 -15.929 1.00 83.75 206 SER A C 1
ATOM 1628 O O . SER A 1 206 ? 22.376 12.909 -16.855 1.00 83.75 206 SER A O 1
ATOM 1630 N N . LEU A 1 207 ? 20.318 12.449 -16.076 1.00 81.75 207 LEU A N 1
ATOM 1631 C CA . LEU A 1 207 ? 19.783 11.921 -17.334 1.00 81.75 207 LEU A CA 1
ATOM 1632 C C . LEU A 1 207 ? 19.710 12.998 -18.416 1.00 81.75 207 LEU A C 1
ATOM 1634 O O . LEU A 1 207 ? 20.172 12.767 -19.534 1.00 81.75 207 LEU A O 1
ATOM 1638 N N . ASN A 1 208 ? 19.195 14.180 -18.078 1.00 82.00 208 ASN A N 1
ATOM 1639 C CA . ASN A 1 208 ? 19.117 15.309 -19.002 1.00 82.00 208 ASN A CA 1
ATOM 1640 C C . ASN A 1 208 ? 20.513 15.777 -19.435 1.00 82.00 208 ASN A C 1
ATOM 1642 O O . ASN A 1 208 ? 20.740 16.026 -20.620 1.00 82.00 208 ASN A O 1
ATOM 1646 N N . ALA A 1 209 ? 21.475 15.829 -18.508 1.00 81.12 209 ALA A N 1
ATOM 1647 C CA . ALA A 1 209 ? 22.864 16.149 -18.824 1.00 81.12 209 ALA A CA 1
ATOM 1648 C C . ALA A 1 209 ? 23.482 15.123 -19.790 1.00 81.12 209 ALA A C 1
ATOM 1650 O O . ALA A 1 209 ? 24.072 15.511 -20.798 1.00 81.12 209 ALA A O 1
ATOM 1651 N N . LYS A 1 210 ? 23.297 13.817 -19.541 1.00 78.94 210 LYS A N 1
ATOM 1652 C CA . LYS A 1 210 ? 23.775 12.753 -20.444 1.00 78.94 210 LYS A CA 1
ATOM 1653 C C . LYS A 1 210 ? 23.130 12.810 -21.827 1.00 78.94 210 LYS A C 1
ATOM 1655 O O . LYS A 1 210 ? 23.831 12.659 -22.821 1.00 78.94 210 LYS A O 1
ATOM 1660 N N . LEU A 1 211 ? 21.820 13.043 -21.906 1.00 74.88 211 LEU A N 1
ATOM 1661 C CA . LEU A 1 211 ? 21.119 13.188 -23.185 1.00 74.88 211 LEU A CA 1
ATOM 1662 C C . LEU A 1 211 ? 21.651 14.378 -23.989 1.00 74.88 211 LEU A C 1
ATOM 1664 O O . LEU A 1 211 ? 21.877 14.249 -25.190 1.00 74.88 211 LEU A O 1
ATOM 1668 N N . ASN A 1 212 ? 21.916 15.507 -23.329 1.00 76.50 212 ASN A N 1
ATOM 1669 C CA . ASN A 1 212 ? 22.509 16.672 -23.979 1.00 76.50 212 ASN A CA 1
ATOM 1670 C C . ASN A 1 212 ? 23.924 16.387 -24.498 1.00 76.50 212 ASN A C 1
ATOM 1672 O O . ASN A 1 212 ? 24.232 16.762 -25.626 1.00 76.50 212 ASN A O 1
ATOM 1676 N N . VAL A 1 213 ? 24.765 15.695 -23.721 1.00 78.75 213 VAL A N 1
ATOM 1677 C CA . VAL A 1 213 ? 26.112 15.293 -24.165 1.00 78.75 213 VAL A CA 1
ATOM 1678 C C . VAL A 1 213 ? 26.033 14.378 -25.388 1.00 78.75 213 VAL A C 1
ATOM 1680 O O . VAL A 1 213 ? 26.662 14.678 -26.400 1.00 78.75 213 VAL A O 1
ATOM 1683 N N . ASN A 1 214 ? 25.196 13.338 -25.346 1.00 67.62 214 ASN A N 1
ATOM 1684 C CA . ASN A 1 214 ? 25.021 12.421 -26.475 1.00 67.62 214 ASN A CA 1
ATOM 1685 C C . ASN A 1 214 ? 24.502 13.143 -27.729 1.00 67.62 214 ASN A C 1
ATOM 1687 O O . ASN A 1 214 ? 24.962 12.872 -28.834 1.00 67.62 214 ASN A O 1
ATOM 1691 N N . ASN A 1 215 ? 23.574 14.094 -27.580 1.00 68.50 215 ASN A N 1
ATOM 1692 C CA . ASN A 1 215 ? 23.084 14.897 -28.704 1.00 68.50 215 ASN A CA 1
ATOM 1693 C C . ASN A 1 215 ? 24.184 15.782 -29.308 1.00 68.50 215 ASN A C 1
ATOM 1695 O O . ASN A 1 215 ? 24.241 15.942 -30.527 1.00 68.50 215 ASN A O 1
ATOM 1699 N N . ILE A 1 216 ? 25.067 16.350 -28.479 1.00 69.25 216 ILE A N 1
ATOM 1700 C CA . ILE A 1 216 ? 26.211 17.144 -28.946 1.00 69.25 216 ILE A CA 1
ATOM 1701 C C . ILE A 1 216 ? 27.218 16.259 -29.691 1.00 69.25 216 ILE A C 1
ATOM 1703 O O . ILE A 1 216 ? 27.702 16.665 -30.747 1.00 69.25 216 ILE A O 1
ATOM 1707 N N . GLU A 1 217 ? 27.534 15.071 -29.173 1.00 66.62 217 GLU A N 1
ATOM 1708 C CA . GLU A 1 217 ? 28.439 14.119 -29.833 1.00 66.62 217 GLU A CA 1
ATOM 1709 C C . GLU A 1 217 ? 27.876 13.639 -31.174 1.00 66.62 217 GLU A C 1
ATOM 1711 O O . GLU A 1 217 ? 28.555 13.761 -32.194 1.00 66.62 217 GLU A O 1
ATOM 1716 N N . ASN A 1 218 ? 26.604 13.232 -31.208 1.00 61.34 218 ASN A N 1
ATOM 1717 C CA . ASN A 1 218 ? 25.930 12.828 -32.442 1.00 61.34 218 ASN A CA 1
ATOM 1718 C C . ASN A 1 218 ? 25.914 13.960 -33.482 1.00 61.34 218 ASN A C 1
ATOM 1720 O O . ASN A 1 218 ? 26.199 13.730 -34.655 1.00 61.34 218 ASN A O 1
ATOM 1724 N N . ASN A 1 219 ? 25.633 15.202 -33.072 1.00 60.62 219 ASN A N 1
ATOM 1725 C CA . ASN A 1 219 ? 25.657 16.344 -33.990 1.00 60.62 219 ASN A CA 1
ATOM 1726 C C . ASN A 1 219 ? 27.065 16.635 -34.529 1.00 60.62 219 ASN A C 1
ATOM 1728 O O . ASN A 1 219 ? 27.198 17.012 -35.691 1.00 60.62 219 ASN A O 1
ATOM 1732 N N . LYS A 1 220 ? 28.120 16.444 -33.727 1.00 60.41 220 LYS A N 1
ATOM 1733 C CA . LYS A 1 220 ? 29.506 16.581 -34.205 1.00 60.41 220 LYS A CA 1
ATOM 1734 C C . LYS A 1 220 ? 29.853 15.512 -35.239 1.00 60.41 220 LYS A C 1
ATOM 1736 O O . LYS A 1 220 ? 30.443 15.849 -36.263 1.00 60.41 220 LYS A O 1
ATOM 1741 N N . GLU A 1 221 ? 29.460 14.258 -35.015 1.00 55.75 221 GLU A N 1
ATOM 1742 C CA . GLU A 1 221 ? 29.665 13.183 -35.996 1.00 55.75 221 GLU A CA 1
ATOM 1743 C C . GLU A 1 221 ? 28.905 13.445 -37.305 1.00 55.75 221 GLU A C 1
ATOM 1745 O O . GLU A 1 221 ? 29.472 13.288 -38.388 1.00 55.75 221 GLU A O 1
ATOM 1750 N N . ILE A 1 222 ? 27.661 13.933 -37.221 1.00 56.12 222 ILE A N 1
ATOM 1751 C CA . ILE A 1 222 ? 26.853 14.305 -38.393 1.00 56.12 222 ILE A CA 1
ATOM 1752 C C . ILE A 1 222 ? 27.499 15.438 -39.201 1.00 56.12 222 ILE A C 1
ATOM 1754 O O . ILE A 1 222 ? 27.332 15.462 -40.415 1.00 56.12 222 ILE A O 1
ATOM 1758 N N . VAL A 1 223 ? 28.241 16.360 -38.577 1.00 58.75 223 VAL A N 1
ATOM 1759 C CA . VAL A 1 223 ? 28.951 17.449 -39.281 1.00 58.75 223 VAL A CA 1
ATOM 1760 C C . VAL A 1 223 ? 30.281 16.976 -39.885 1.00 58.75 223 VAL A C 1
ATOM 1762 O O . VAL A 1 223 ? 30.618 17.371 -41.001 1.00 58.75 223 VAL A O 1
ATOM 1765 N N . LEU A 1 224 ? 31.006 16.083 -39.204 1.00 55.66 224 LEU A N 1
ATOM 1766 C CA . LEU A 1 224 ? 32.293 15.541 -39.664 1.00 55.66 224 LEU A CA 1
ATOM 1767 C C . LEU A 1 224 ? 32.161 14.613 -40.883 1.00 55.66 224 LEU A C 1
ATOM 1769 O O . LEU A 1 224 ? 33.031 14.605 -41.754 1.00 55.66 224 LEU A O 1
ATOM 1773 N N . ILE A 1 225 ? 31.081 13.831 -40.971 1.00 57.09 225 ILE A N 1
ATOM 1774 C CA . ILE A 1 225 ? 30.861 12.888 -42.081 1.00 57.09 225 ILE A CA 1
ATOM 1775 C C . ILE A 1 225 ? 30.769 13.607 -43.451 1.00 57.09 225 ILE A C 1
ATOM 1777 O O . ILE A 1 225 ? 31.494 13.213 -44.368 1.00 57.09 225 ILE A O 1
ATOM 1781 N N . PRO A 1 226 ? 29.953 14.665 -43.632 1.00 58.28 226 PRO A N 1
ATOM 1782 C CA . PRO A 1 226 ? 29.920 15.475 -44.850 1.00 58.28 226 PRO A CA 1
ATOM 1783 C C . PRO A 1 226 ? 31.261 16.126 -45.189 1.00 58.28 226 PRO A C 1
ATOM 1785 O O . PRO A 1 226 ? 31.629 16.183 -46.358 1.00 58.28 226 PRO A O 1
ATOM 1788 N N . GLU A 1 227 ? 32.007 16.599 -44.190 1.00 58.53 227 GLU A N 1
ATOM 1789 C CA . GLU A 1 227 ? 33.290 17.283 -44.389 1.00 58.53 227 GLU A CA 1
ATOM 1790 C C . GLU A 1 227 ? 34.375 16.313 -44.901 1.00 58.53 227 GLU A C 1
ATOM 1792 O O . GLU A 1 227 ? 35.112 16.606 -45.849 1.00 58.53 227 GLU A O 1
ATOM 1797 N N . LEU A 1 228 ? 34.400 15.091 -44.359 1.00 57.22 228 LEU A N 1
ATOM 1798 C CA . LEU A 1 228 ? 35.240 13.989 -44.842 1.00 57.22 228 LEU A CA 1
ATOM 1799 C C . LEU A 1 228 ? 34.820 13.483 -46.231 1.00 57.22 228 LEU A C 1
ATOM 1801 O O . LEU A 1 228 ? 35.668 13.112 -47.045 1.00 57.22 228 LEU A O 1
ATOM 1805 N N . LEU A 1 229 ? 33.519 13.467 -46.532 1.00 56.97 229 LEU A N 1
ATOM 1806 C CA . LEU A 1 229 ? 33.018 13.103 -47.860 1.00 56.97 229 LEU A CA 1
ATOM 1807 C C . LEU A 1 229 ? 33.365 14.169 -48.909 1.00 56.97 229 LEU A C 1
ATOM 1809 O O . LEU A 1 229 ? 33.800 13.817 -50.008 1.00 56.97 229 LEU A O 1
ATOM 1813 N N . ASN A 1 230 ? 33.243 15.451 -48.562 1.00 58.62 230 ASN A N 1
ATOM 1814 C CA . ASN A 1 230 ? 33.559 16.567 -49.450 1.00 58.62 230 ASN A CA 1
ATOM 1815 C C . ASN A 1 230 ? 35.058 16.639 -49.752 1.00 58.62 230 ASN A C 1
ATOM 1817 O O . ASN A 1 230 ? 35.425 16.653 -50.927 1.00 58.62 230 ASN A O 1
ATOM 1821 N N . SER A 1 231 ? 35.920 16.564 -48.733 1.00 55.81 231 SER A N 1
ATOM 1822 C CA . SER A 1 231 ? 37.386 16.559 -48.903 1.00 55.81 231 SER A CA 1
ATOM 1823 C C . SER A 1 231 ? 37.882 15.384 -49.757 1.00 55.81 231 SER A C 1
ATOM 1825 O O . SER A 1 231 ? 38.711 15.556 -50.654 1.00 55.81 231 SER A O 1
ATOM 1827 N N . LYS A 1 232 ? 37.313 14.186 -49.573 1.00 59.53 232 LYS A N 1
ATOM 1828 C CA . LYS A 1 232 ? 37.638 13.019 -50.408 1.00 59.53 232 LYS A CA 1
ATOM 1829 C C . LYS A 1 232 ? 37.139 13.172 -51.849 1.00 59.53 232 LYS A C 1
ATOM 1831 O O . LYS A 1 232 ? 37.788 12.680 -52.777 1.00 59.53 232 LYS A O 1
ATOM 1836 N N . SER A 1 233 ? 36.010 13.854 -52.052 1.00 59.00 233 SER A N 1
ATOM 1837 C CA . SER A 1 233 ? 35.502 14.174 -53.390 1.00 59.00 233 SER A CA 1
ATOM 1838 C C . SER A 1 233 ? 36.378 15.210 -54.106 1.00 59.00 233 SER A C 1
ATOM 1840 O O . SER A 1 233 ? 36.667 15.034 -55.290 1.00 59.00 233 SER A O 1
ATOM 1842 N N . GLU A 1 234 ? 36.880 16.219 -53.388 1.00 60.34 234 GLU A N 1
ATOM 1843 C CA . GLU A 1 234 ? 37.767 17.255 -53.926 1.00 60.34 234 GLU A CA 1
ATOM 1844 C C . GLU A 1 234 ? 39.101 16.664 -54.382 1.00 60.34 234 GLU A C 1
ATOM 1846 O O . GLU A 1 234 ? 39.525 16.892 -55.517 1.00 60.34 234 GLU A O 1
ATOM 1851 N N . GLU A 1 235 ? 39.732 15.812 -53.567 1.00 64.38 235 GLU A N 1
ATOM 1852 C CA . GLU A 1 235 ? 40.957 15.114 -53.973 1.00 64.38 235 GLU A CA 1
ATOM 1853 C C . GLU A 1 235 ? 40.749 14.241 -55.219 1.00 64.38 235 GLU A C 1
ATOM 1855 O O . GLU A 1 235 ? 41.617 14.162 -56.099 1.00 64.38 235 GLU A O 1
ATOM 1860 N N . HIS A 1 236 ? 39.602 13.562 -55.305 1.00 64.06 236 HIS A N 1
ATOM 1861 C CA . HIS A 1 236 ? 39.265 12.728 -56.452 1.00 64.06 236 HIS A CA 1
ATOM 1862 C C . HIS A 1 236 ? 39.027 13.576 -57.710 1.00 64.06 236 HIS A C 1
ATOM 1864 O O . HIS A 1 236 ? 39.511 13.225 -58.791 1.00 64.06 236 HIS A O 1
ATOM 1870 N N . PHE A 1 237 ? 38.365 14.727 -57.569 1.00 63.91 237 PHE A N 1
ATOM 1871 C CA . PHE A 1 237 ? 38.126 15.676 -58.654 1.00 63.91 237 PHE A CA 1
ATOM 1872 C C . PHE A 1 237 ? 39.438 16.272 -59.185 1.00 63.91 237 PHE A C 1
ATOM 1874 O O . PHE A 1 237 ? 39.688 16.237 -60.391 1.00 63.91 237 PHE A O 1
ATOM 1881 N N . VAL A 1 238 ? 40.342 16.698 -58.295 1.00 71.69 238 VAL A N 1
ATOM 1882 C CA . VAL A 1 238 ? 41.676 17.215 -58.657 1.00 71.69 238 VAL A CA 1
ATOM 1883 C C . VAL A 1 238 ? 42.515 16.148 -59.374 1.00 71.69 238 VAL A C 1
ATOM 1885 O O . VAL A 1 238 ? 43.182 16.434 -60.375 1.00 71.69 238 VAL A O 1
ATOM 1888 N N . LYS A 1 239 ? 42.465 14.887 -58.922 1.00 73.25 239 LYS A N 1
ATOM 1889 C CA . LYS A 1 239 ? 43.153 13.769 -59.597 1.00 73.25 239 LYS A CA 1
ATOM 1890 C C . LYS A 1 239 ? 42.598 13.509 -61.000 1.00 73.25 239 LYS A C 1
ATOM 1892 O O . LYS A 1 239 ? 43.387 13.278 -61.921 1.00 73.25 239 LYS A O 1
ATOM 1897 N N . ILE A 1 240 ? 41.276 13.553 -61.184 1.00 70.50 240 ILE A N 1
ATOM 1898 C CA . ILE A 1 240 ? 40.639 13.392 -62.501 1.00 70.50 240 ILE A CA 1
ATOM 1899 C C . ILE A 1 240 ? 41.022 14.545 -63.432 1.00 70.50 240 ILE A C 1
ATOM 1901 O O . ILE A 1 240 ? 41.455 14.296 -64.558 1.00 70.50 240 ILE A O 1
ATOM 1905 N N . GLN A 1 241 ? 40.945 15.787 -62.958 1.00 68.94 241 GLN A N 1
ATOM 1906 C CA . GLN A 1 241 ? 41.260 16.972 -63.754 1.00 68.94 241 GLN A CA 1
ATOM 1907 C C . GLN A 1 241 ? 42.725 16.970 -64.222 1.00 68.94 241 GLN A C 1
ATOM 1909 O O . GLN A 1 241 ? 43.018 17.238 -65.389 1.00 68.94 241 GLN A O 1
ATOM 1914 N N . ASN A 1 242 ? 43.656 16.559 -63.354 1.00 78.06 242 ASN A N 1
ATOM 1915 C CA . ASN A 1 242 ? 45.066 16.403 -63.718 1.00 78.06 242 ASN A CA 1
ATOM 1916 C C . ASN A 1 242 ? 45.300 15.298 -64.761 1.00 78.06 242 ASN A C 1
ATOM 1918 O O . ASN A 1 242 ? 46.146 15.460 -65.646 1.00 78.06 242 ASN A O 1
ATOM 1922 N N . LYS A 1 243 ? 44.556 14.184 -64.701 1.00 79.06 243 LYS A N 1
ATOM 1923 C CA . LYS A 1 243 ? 44.611 13.139 -65.740 1.00 79.06 243 LYS A CA 1
ATOM 1924 C C . LYS A 1 243 ? 44.069 13.646 -67.077 1.00 79.06 243 LYS A C 1
ATOM 1926 O O . LYS A 1 243 ? 44.715 13.430 -68.101 1.00 79.06 243 LYS A O 1
ATOM 1931 N N . GLN A 1 244 ? 42.942 14.358 -67.068 1.00 74.12 244 GLN A N 1
ATOM 1932 C CA . GLN A 1 244 ? 42.361 14.955 -68.274 1.00 74.12 244 GLN A CA 1
ATOM 1933 C C . GLN A 1 244 ? 43.315 15.966 -68.920 1.00 74.12 244 GLN A C 1
ATOM 1935 O O . GLN A 1 244 ? 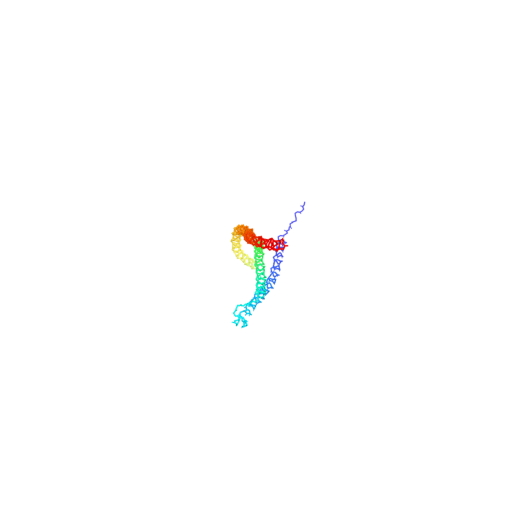43.534 15.913 -70.127 1.00 74.12 244 GLN A O 1
ATOM 1940 N N . ARG A 1 245 ? 43.972 16.820 -68.124 1.00 80.56 245 ARG A N 1
ATOM 1941 C CA . ARG A 1 245 ? 44.948 17.799 -68.627 1.00 80.56 245 ARG A CA 1
ATOM 1942 C C . ARG A 1 245 ? 46.135 17.139 -69.333 1.00 80.56 245 ARG A C 1
ATOM 1944 O O . ARG A 1 245 ? 46.546 17.591 -70.396 1.00 80.56 245 ARG A O 1
ATOM 1951 N N . LYS A 1 246 ? 46.661 16.039 -68.778 1.00 84.88 246 LYS A N 1
ATOM 1952 C CA . LYS A 1 246 ? 47.729 15.257 -69.427 1.00 84.88 246 LYS A CA 1
ATOM 1953 C C . LYS A 1 246 ? 47.262 14.668 -70.758 1.00 84.88 246 LYS A C 1
ATOM 1955 O O . LYS A 1 246 ? 47.995 14.739 -71.737 1.00 84.88 246 LYS A O 1
ATOM 1960 N N . LEU A 1 247 ? 46.050 14.120 -70.798 1.00 84.94 247 LEU A N 1
ATOM 1961 C CA . LEU A 1 247 ? 45.493 13.491 -71.995 1.00 84.94 247 LEU A CA 1
ATOM 1962 C C . LEU A 1 247 ? 45.251 14.511 -73.122 1.00 84.94 247 LEU A C 1
ATOM 1964 O O . LEU A 1 247 ? 45.605 14.244 -74.266 1.00 84.94 247 LEU A O 1
ATOM 1968 N N . ILE A 1 248 ? 44.758 15.709 -72.787 1.00 85.56 248 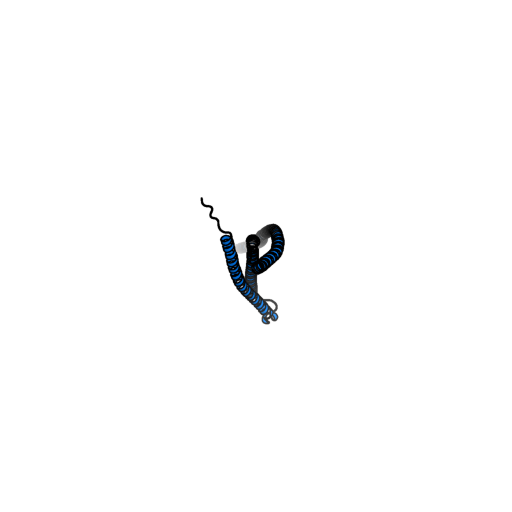ILE A N 1
ATOM 1969 C CA . ILE A 1 248 ? 44.615 16.829 -73.733 1.00 85.56 248 ILE A CA 1
ATOM 1970 C C . ILE A 1 248 ? 45.974 17.231 -74.319 1.00 85.56 248 ILE A C 1
ATOM 1972 O O . ILE A 1 248 ? 46.091 17.394 -75.532 1.00 85.56 248 ILE A O 1
ATOM 1976 N N . ASN A 1 249 ? 47.016 17.331 -73.488 1.00 85.31 249 ASN A N 1
ATOM 1977 C CA . ASN A 1 249 ? 48.357 17.673 -73.968 1.00 85.31 249 ASN A CA 1
ATOM 1978 C C . ASN A 1 249 ? 48.916 16.611 -74.931 1.00 85.31 249 ASN A C 1
ATOM 1980 O O . ASN A 1 249 ? 49.522 16.968 -75.940 1.00 85.31 249 ASN A O 1
ATOM 1984 N N . TYR A 1 250 ? 48.682 15.321 -74.663 1.00 87.44 250 TYR A N 1
ATOM 1985 C CA . TYR A 1 250 ? 49.072 14.243 -75.579 1.00 87.44 250 TYR A CA 1
ATOM 1986 C C . TYR A 1 250 ? 48.336 14.321 -76.920 1.00 87.44 250 TYR A C 1
ATOM 1988 O O . TYR A 1 250 ? 48.974 14.199 -77.966 1.00 87.44 250 TYR A O 1
ATOM 1996 N N . LEU A 1 251 ? 47.021 14.568 -76.908 1.00 84.19 251 LEU A N 1
ATOM 1997 C CA . LEU A 1 251 ? 46.254 14.757 -78.142 1.00 84.19 251 LEU A CA 1
ATOM 1998 C C . LEU A 1 251 ? 46.737 15.973 -78.941 1.00 84.19 251 LEU A C 1
ATOM 2000 O O . LEU A 1 251 ? 46.852 15.886 -80.161 1.00 84.19 251 LEU A O 1
ATOM 2004 N N . GLY A 1 252 ? 47.054 17.081 -78.266 1.00 86.06 252 GLY A N 1
ATOM 2005 C CA . GLY A 1 252 ? 47.596 18.277 -78.912 1.00 86.06 252 GLY A CA 1
ATOM 2006 C C . GLY A 1 252 ? 48.954 18.029 -79.573 1.00 86.06 252 GLY A C 1
ATOM 2007 O O . GLY A 1 252 ? 49.174 18.449 -80.704 1.00 86.06 252 GLY A O 1
ATOM 2008 N N . ALA A 1 253 ? 49.852 17.289 -78.916 1.00 86.56 253 ALA A N 1
ATOM 2009 C CA . ALA A 1 253 ? 51.135 16.917 -79.512 1.00 86.56 253 ALA A CA 1
ATOM 2010 C C . ALA A 1 253 ? 50.955 16.014 -80.746 1.00 86.56 253 ALA A C 1
ATOM 2012 O O . ALA A 1 253 ? 51.604 16.221 -81.771 1.00 86.56 253 ALA A O 1
ATOM 2013 N N . PHE A 1 254 ? 50.039 15.044 -80.674 1.00 88.00 254 PHE A N 1
ATOM 2014 C CA . PHE A 1 254 ? 49.739 14.149 -81.792 1.00 88.00 254 PHE A CA 1
ATOM 2015 C C . PHE A 1 254 ? 49.117 14.888 -82.991 1.00 88.00 254 PHE A C 1
ATOM 2017 O O . PHE A 1 254 ? 49.491 14.630 -84.140 1.00 88.00 254 PHE A O 1
ATOM 2024 N N . SER A 1 255 ? 48.212 15.845 -82.749 1.00 86.69 255 SER A N 1
ATOM 2025 C CA . SER A 1 255 ? 47.632 16.659 -83.828 1.00 86.69 255 SER A CA 1
ATOM 2026 C C . SER A 1 255 ? 48.687 17.531 -84.517 1.00 86.69 255 SER A C 1
ATOM 2028 O O . SER A 1 255 ? 48.670 17.683 -85.735 1.00 86.69 255 SER A O 1
ATOM 2030 N N . LEU A 1 256 ? 49.665 18.038 -83.763 1.00 90.25 256 LEU A N 1
ATOM 2031 C CA . LEU A 1 256 ? 50.749 18.856 -84.304 1.00 90.25 256 LEU A CA 1
ATOM 2032 C C . LEU A 1 256 ? 51.682 18.027 -85.202 1.00 90.25 256 LEU A C 1
ATOM 2034 O O . LEU A 1 256 ? 52.024 18.455 -86.302 1.00 90.25 256 LEU A O 1
ATOM 2038 N N . VAL A 1 257 ? 52.030 16.805 -84.786 1.00 90.06 257 VAL A N 1
ATOM 2039 C CA . VAL A 1 257 ? 52.839 15.881 -85.604 1.00 90.06 257 VAL A CA 1
ATOM 2040 C C . VAL A 1 257 ? 52.115 15.501 -86.895 1.00 90.06 257 VAL A C 1
ATOM 2042 O O . VAL A 1 257 ? 52.705 15.558 -87.972 1.00 90.06 257 VAL A O 1
ATOM 2045 N N . THR A 1 258 ? 50.830 15.149 -86.812 1.00 87.94 258 THR A N 1
ATOM 2046 C CA . THR A 1 258 ? 50.037 14.810 -88.006 1.00 87.94 258 THR A CA 1
ATOM 2047 C C . THR A 1 258 ? 49.903 15.998 -88.957 1.00 87.94 258 THR A C 1
ATOM 2049 O O . THR A 1 258 ? 50.045 15.822 -90.166 1.00 87.94 258 THR A O 1
ATOM 2052 N N . PHE A 1 259 ? 49.738 17.213 -88.432 1.00 90.56 259 PHE A N 1
ATOM 2053 C CA . PHE A 1 259 ? 49.736 18.438 -89.230 1.00 90.56 259 PHE A CA 1
ATOM 2054 C C . PHE A 1 259 ? 51.076 18.679 -89.947 1.00 90.56 259 PHE A C 1
ATOM 2056 O O . PHE A 1 259 ? 51.087 18.980 -91.140 1.00 90.56 259 PHE A O 1
ATOM 2063 N N . LEU A 1 260 ? 52.210 18.477 -89.265 1.00 91.25 260 LEU A N 1
ATOM 2064 C CA . LEU A 1 260 ? 53.545 18.604 -89.866 1.00 91.25 260 LEU A CA 1
ATOM 2065 C C . LEU A 1 260 ? 53.795 17.573 -90.975 1.00 91.25 260 LEU A C 1
ATOM 2067 O O . LEU A 1 260 ? 54.367 17.913 -92.013 1.00 91.25 260 LEU A O 1
ATOM 2071 N N . ILE A 1 261 ? 53.343 16.329 -90.787 1.00 90.38 261 ILE A N 1
ATOM 2072 C CA . ILE A 1 261 ? 53.404 15.291 -91.828 1.00 90.38 261 ILE A CA 1
ATOM 2073 C C . ILE A 1 261 ? 52.584 15.725 -93.046 1.00 90.38 261 ILE A C 1
ATOM 2075 O O . ILE A 1 261 ? 53.061 15.627 -94.175 1.00 90.38 261 ILE A O 1
ATOM 2079 N N . LEU A 1 262 ? 51.378 16.249 -92.823 1.00 89.62 262 LEU A N 1
ATOM 2080 C CA . LEU A 1 262 ? 50.475 16.672 -93.891 1.00 89.62 262 LEU A CA 1
ATOM 2081 C C . LEU A 1 262 ? 51.053 17.848 -94.693 1.00 89.62 262 LEU A C 1
ATOM 2083 O O . LEU A 1 262 ? 51.049 17.808 -95.921 1.00 89.62 262 LEU A O 1
ATOM 2087 N N . ILE A 1 263 ? 51.644 18.840 -94.016 1.00 89.62 263 ILE A N 1
ATOM 2088 C CA . ILE A 1 263 ? 52.391 19.929 -94.666 1.00 89.62 263 ILE A CA 1
ATOM 2089 C C . ILE A 1 263 ? 53.571 19.381 -95.470 1.00 89.62 263 ILE A C 1
ATOM 2091 O O . ILE A 1 263 ? 53.790 19.812 -96.597 1.00 89.62 263 ILE A O 1
ATOM 2095 N N . SER A 1 264 ? 54.322 18.425 -94.920 1.00 89.25 264 SER A N 1
ATOM 2096 C CA . SER A 1 264 ? 55.477 17.838 -95.610 1.00 89.25 264 SER A CA 1
ATOM 2097 C C . SER A 1 264 ? 55.060 17.114 -96.894 1.00 89.25 264 SER A C 1
ATOM 2099 O O . SER A 1 264 ? 55.709 17.277 -97.925 1.00 89.25 264 SER A O 1
ATOM 2101 N N . PHE A 1 265 ? 53.943 16.378 -96.860 1.00 90.12 265 PHE A N 1
ATOM 2102 C CA . PHE A 1 265 ? 53.351 15.746 -98.042 1.00 90.12 265 PHE A CA 1
ATOM 2103 C C . PHE A 1 265 ? 52.895 16.768 -99.083 1.00 90.12 265 PHE A C 1
ATOM 2105 O O . PHE A 1 265 ? 53.172 16.590 -100.267 1.00 90.12 265 PHE A O 1
ATOM 2112 N N . ILE A 1 266 ? 52.227 17.842 -98.651 1.00 88.81 266 ILE A N 1
ATOM 2113 C CA . ILE A 1 266 ? 51.793 18.927 -99.538 1.00 88.81 266 ILE A CA 1
ATOM 2114 C C . ILE A 1 266 ? 53.007 19.580 -100.211 1.00 88.81 266 ILE A C 1
ATOM 2116 O O . ILE A 1 266 ? 53.043 19.688 -101.435 1.00 88.81 266 ILE A O 1
ATOM 2120 N N . SER A 1 267 ? 54.027 19.957 -99.437 1.00 88.25 267 SER A N 1
ATOM 2121 C CA . SER A 1 267 ? 55.258 20.558 -99.960 1.00 88.25 267 SER A CA 1
ATOM 2122 C C . SER A 1 267 ? 55.990 19.627 -100.928 1.00 88.25 267 SER A C 1
ATOM 2124 O O . SER A 1 267 ? 56.455 20.077 -101.971 1.00 88.25 267 SER A O 1
ATOM 2126 N N . TYR A 1 268 ? 56.062 18.327 -100.624 1.00 91.00 268 TYR A N 1
ATOM 2127 C CA . TYR A 1 268 ? 56.641 17.330 -101.527 1.00 91.00 268 TYR A CA 1
ATOM 2128 C C . TYR A 1 268 ? 55.852 17.220 -102.839 1.00 91.00 268 TYR A C 1
ATOM 2130 O O . TYR A 1 268 ? 56.445 17.270 -103.914 1.00 91.00 268 TYR A O 1
ATOM 2138 N N . TYR A 1 269 ? 54.521 17.132 -102.764 1.00 90.50 269 TYR A N 1
ATOM 2139 C CA . TYR A 1 269 ? 53.649 17.031 -103.936 1.00 90.50 269 TYR A CA 1
ATOM 2140 C C . TYR A 1 269 ? 53.774 18.241 -104.870 1.00 90.50 269 TYR A C 1
ATOM 2142 O O . TYR A 1 269 ? 53.824 18.071 -106.087 1.00 90.50 269 TYR A O 1
ATOM 2150 N N . PHE A 1 270 ? 53.852 19.456 -104.316 1.00 87.50 270 PHE A N 1
ATOM 2151 C CA . PHE A 1 270 ? 54.043 20.670 -105.113 1.00 87.50 270 PHE A CA 1
ATOM 2152 C C . PHE A 1 270 ? 55.458 20.795 -105.689 1.00 87.50 270 PHE A C 1
ATOM 2154 O O . PHE A 1 270 ? 55.602 21.321 -106.784 1.00 87.50 270 PHE A O 1
ATOM 2161 N N . ASN A 1 271 ? 56.488 20.290 -105.004 1.00 81.06 271 ASN A N 1
ATOM 2162 C CA . ASN A 1 271 ? 57.868 20.338 -105.497 1.00 81.06 271 ASN A CA 1
ATOM 2163 C C . ASN A 1 271 ? 58.147 19.303 -106.607 1.00 81.06 271 ASN A C 1
ATOM 2165 O O . ASN A 1 271 ? 58.979 19.539 -107.470 1.00 81.06 271 ASN A O 1
ATOM 2169 N N . VAL A 1 272 ? 57.462 18.153 -106.602 1.00 76.12 272 VAL A N 1
ATOM 2170 C CA . VAL A 1 272 ? 57.608 17.118 -107.649 1.00 76.12 272 VAL A CA 1
ATOM 2171 C C . VAL A 1 272 ? 56.821 17.452 -108.924 1.00 76.12 272 VAL A C 1
ATOM 2173 O O . VAL A 1 272 ? 57.198 17.005 -110.003 1.00 76.12 272 VAL A O 1
ATOM 2176 N N . ASN A 1 273 ? 55.735 18.221 -108.812 1.00 69.88 273 ASN A N 1
ATOM 2177 C CA . ASN A 1 273 ? 54.860 18.582 -109.936 1.00 69.88 273 ASN A CA 1
ATOM 2178 C C . ASN A 1 273 ? 55.090 20.008 -110.481 1.00 69.88 273 ASN A C 1
ATOM 2180 O O . ASN A 1 273 ? 54.266 20.485 -111.264 1.00 69.88 273 ASN A O 1
ATOM 2184 N N . SER A 1 274 ? 56.160 20.690 -110.061 1.00 58.06 274 SER A N 1
ATOM 2185 C CA . SER A 1 274 ? 56.566 22.012 -110.560 1.00 58.06 274 SER A CA 1
ATOM 2186 C C . SER A 1 274 ? 57.864 21.933 -111.350 1.00 58.06 274 SER A C 1
ATOM 2188 O O . SER A 1 274 ? 58.055 22.861 -112.167 1.00 58.06 274 SER A O 1
#